Protein AF-A0A7W1HIR1-F1 (afdb_monomer_lite)

Radius of gyration: 20.57 Å; chains: 1; bounding box: 56×38×60 Å

pLDDT: mean 88.95, std 12.91, range [38.41, 98.0]

Structure (mmCIF, N/CA/C/O backbone):
data_AF-A0A7W1HIR1-F1
#
_entry.id   AF-A0A7W1HIR1-F1
#
loop_
_atom_site.group_PDB
_atom_site.id
_atom_site.type_symbol
_atom_site.label_atom_id
_atom_site.label_alt_id
_atom_site.label_comp_id
_atom_site.label_asym_id
_atom_site.label_entity_id
_atom_site.label_seq_id
_atom_site.pdbx_PDB_ins_code
_atom_site.Cartn_x
_atom_site.Cartn_y
_atom_site.Cartn_z
_atom_site.occupancy
_atom_site.B_iso_or_equiv
_atom_site.auth_seq_id
_atom_site.auth_comp_id
_atom_site.auth_asym_id
_atom_site.auth_atom_id
_atom_site.pdbx_PDB_model_num
ATOM 1 N N . MET A 1 1 ? 16.724 -1.286 -13.101 1.00 79.25 1 MET A N 1
ATOM 2 C CA . MET A 1 1 ? 16.304 -2.509 -12.378 1.00 79.25 1 MET A CA 1
ATOM 3 C C . MET A 1 1 ? 14.783 -2.600 -12.238 1.00 79.25 1 MET A C 1
ATOM 5 O O . MET A 1 1 ? 14.221 -3.516 -12.815 1.00 79.25 1 MET A O 1
ATOM 9 N N . ILE A 1 2 ? 14.099 -1.661 -11.562 1.00 89.94 2 ILE A N 1
ATOM 10 C CA . ILE A 1 2 ? 12.642 -1.760 -11.289 1.00 89.94 2 ILE A CA 1
ATOM 11 C C . ILE A 1 2 ? 11.788 -1.903 -12.561 1.00 89.94 2 ILE A C 1
ATOM 13 O O . ILE A 1 2 ? 10.906 -2.757 -12.601 1.00 89.94 2 ILE A O 1
ATOM 17 N N . GLN A 1 3 ? 12.073 -1.129 -13.615 1.00 90.56 3 GLN A N 1
ATOM 18 C CA . GLN A 1 3 ? 11.341 -1.226 -14.886 1.00 90.56 3 GLN A CA 1
ATOM 19 C C . GLN A 1 3 ? 11.425 -2.629 -15.502 1.00 90.56 3 GLN A C 1
ATOM 21 O O . GLN A 1 3 ? 10.397 -3.219 -15.812 1.00 90.56 3 GLN A O 1
ATOM 26 N N . LEU A 1 4 ? 12.641 -3.177 -15.625 1.00 91.25 4 LEU A N 1
ATOM 27 C CA . LEU A 1 4 ? 12.881 -4.508 -16.196 1.00 91.25 4 LEU A CA 1
ATOM 28 C C . LEU A 1 4 ? 12.135 -5.588 -15.404 1.00 91.25 4 LEU A C 1
ATOM 30 O O . LEU A 1 4 ? 11.349 -6.332 -15.981 1.00 91.25 4 LEU A O 1
ATOM 34 N N . ARG A 1 5 ? 12.268 -5.583 -14.070 1.00 92.81 5 ARG A N 1
ATOM 35 C CA . ARG A 1 5 ? 11.578 -6.547 -13.196 1.00 92.81 5 ARG A CA 1
ATOM 36 C C . ARG A 1 5 ? 10.056 -6.436 -13.270 1.00 92.81 5 ARG A C 1
ATOM 38 O O . ARG A 1 5 ? 9.364 -7.444 -13.221 1.00 92.81 5 ARG A O 1
ATOM 45 N N . SER A 1 6 ? 9.523 -5.228 -13.444 1.00 93.44 6 SER A N 1
ATOM 46 C CA . SER A 1 6 ? 8.078 -5.018 -13.615 1.00 93.44 6 SER A CA 1
ATOM 47 C C . SER A 1 6 ? 7.573 -5.550 -14.963 1.00 93.44 6 SER A C 1
ATOM 49 O O . SER A 1 6 ? 6.440 -6.015 -15.058 1.00 93.44 6 SER A O 1
ATOM 51 N N . LEU A 1 7 ? 8.401 -5.528 -16.011 1.00 93.06 7 LEU A N 1
ATOM 52 C CA . LEU A 1 7 ? 8.057 -6.113 -17.312 1.00 93.06 7 LEU A CA 1
ATOM 53 C C . LEU A 1 7 ? 8.141 -7.647 -17.305 1.00 93.06 7 LEU A C 1
ATOM 55 O O . LEU A 1 7 ? 7.358 -8.289 -18.009 1.00 93.06 7 LEU A O 1
ATOM 59 N N . GLU A 1 8 ? 9.024 -8.226 -16.488 1.00 94.06 8 GLU A N 1
ATOM 60 C CA . GLU A 1 8 ? 9.209 -9.676 -16.306 1.00 94.06 8 GLU A CA 1
ATOM 61 C C . GLU A 1 8 ? 8.049 -10.368 -15.574 1.00 94.06 8 GLU A C 1
ATOM 63 O O . GLU A 1 8 ? 7.925 -11.585 -15.676 1.00 94.06 8 GLU A O 1
ATOM 68 N N . VAL A 1 9 ? 7.155 -9.624 -14.907 1.00 94.94 9 VAL A N 1
ATOM 69 C CA . VAL A 1 9 ? 5.995 -10.169 -14.158 1.00 94.94 9 VAL A CA 1
ATOM 70 C C . VAL A 1 9 ? 5.130 -11.127 -14.978 1.00 94.94 9 VAL A C 1
ATOM 72 O O . VAL A 1 9 ? 4.537 -12.045 -14.426 1.00 94.94 9 VAL A O 1
ATOM 75 N N . TRP A 1 10 ? 5.083 -10.948 -16.295 1.00 91.06 10 TRP A N 1
ATOM 76 C CA . TRP A 1 10 ? 4.313 -11.816 -17.189 1.00 91.06 10 TRP A CA 1
ATOM 77 C C . TRP A 1 10 ? 5.200 -12.611 -18.153 1.00 91.06 10 TRP A C 1
ATOM 79 O O . TRP A 1 10 ? 4.772 -12.964 -19.252 1.00 91.06 10 TRP A O 1
ATOM 89 N N . SER A 1 11 ? 6.470 -12.783 -17.803 1.00 90.56 11 SER A N 1
ATOM 90 C CA . SER A 1 11 ? 7.392 -13.670 -18.505 1.00 90.56 11 SER A CA 1
ATOM 91 C C . SER A 1 11 ? 7.342 -15.079 -17.898 1.00 90.56 11 SER A C 1
ATOM 93 O O . SER A 1 11 ? 6.587 -15.331 -16.961 1.00 90.56 11 SER A O 1
ATOM 95 N N . GLY A 1 12 ? 8.147 -16.002 -18.430 1.00 91.88 12 GLY A N 1
ATOM 96 C CA . GLY A 1 12 ? 8.317 -17.333 -17.839 1.00 91.88 12 GLY A CA 1
ATOM 97 C C . GLY A 1 12 ? 9.098 -17.343 -16.517 1.00 91.88 12 GLY A C 1
ATOM 98 O O . GLY A 1 12 ? 9.099 -18.370 -15.849 1.00 91.88 12 GLY A O 1
ATOM 99 N N . ASP A 1 13 ? 9.733 -16.226 -16.142 1.00 90.94 13 ASP A N 1
ATOM 100 C CA . ASP A 1 13 ? 10.516 -16.074 -14.907 1.00 90.94 13 ASP A CA 1
ATOM 101 C C . ASP A 1 13 ? 10.080 -14.805 -14.140 1.00 90.94 13 ASP A C 1
ATOM 103 O O . ASP A 1 13 ? 10.770 -13.781 -14.152 1.00 90.94 13 ASP A O 1
ATOM 107 N N . PRO A 1 14 ? 8.871 -14.800 -13.546 1.00 93.00 14 PRO A N 1
ATOM 108 C CA . PRO A 1 14 ? 8.366 -13.638 -12.828 1.00 93.00 14 PRO A CA 1
ATOM 109 C C . PRO A 1 14 ? 9.156 -13.400 -11.530 1.00 93.00 14 PRO A C 1
ATOM 111 O O . PRO A 1 14 ? 9.512 -14.355 -10.835 1.00 93.00 14 PRO A O 1
ATOM 114 N N . PRO A 1 15 ? 9.381 -12.136 -11.119 1.00 92.75 15 PRO A N 1
ATOM 115 C CA . PRO A 1 15 ? 10.054 -11.859 -9.860 1.00 92.75 15 PRO A CA 1
ATOM 116 C C . PRO A 1 15 ? 9.221 -12.394 -8.689 1.00 92.75 15 PRO A C 1
ATOM 118 O O . PRO A 1 15 ? 8.032 -12.097 -8.572 1.00 92.75 15 PRO A O 1
ATOM 121 N N . LEU A 1 16 ? 9.863 -13.163 -7.811 1.00 92.31 16 LEU A N 1
ATOM 122 C CA . LEU A 1 16 ? 9.269 -13.665 -6.563 1.00 92.31 16 LEU A CA 1
ATOM 123 C C . LEU A 1 16 ? 9.674 -12.820 -5.344 1.00 92.31 16 LEU A C 1
ATOM 125 O O . LEU A 1 16 ? 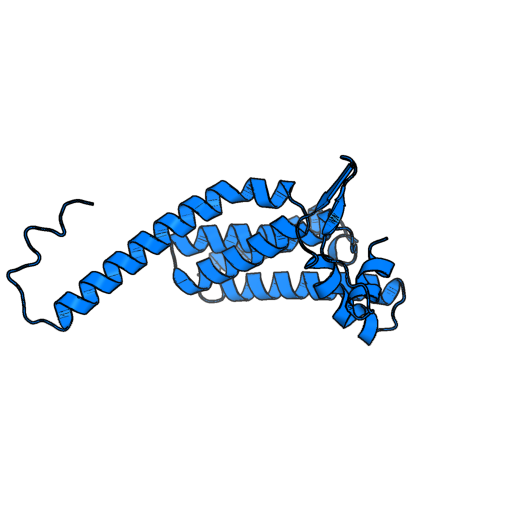9.035 -12.872 -4.295 1.00 92.31 16 LEU A O 1
ATOM 129 N N . GLU A 1 17 ? 10.719 -12.014 -5.504 1.00 93.50 17 GLU A N 1
ATOM 130 C CA . GLU A 1 17 ? 11.261 -11.112 -4.492 1.00 93.50 17 GLU A CA 1
ATOM 131 C C . GLU A 1 17 ? 10.980 -9.651 -4.859 1.00 93.50 17 GLU A C 1
ATOM 133 O O . GLU A 1 17 ? 10.633 -9.331 -5.998 1.00 93.50 17 GLU A O 1
ATOM 138 N N . GLY A 1 18 ? 11.153 -8.760 -3.887 1.00 92.69 18 GLY A N 1
ATOM 139 C CA . GLY A 1 18 ? 11.035 -7.316 -4.041 1.00 92.69 18 GLY A CA 1
ATOM 140 C C . GLY A 1 18 ? 12.335 -6.641 -4.489 1.00 92.69 18 GLY A C 1
ATOM 141 O O . GLY A 1 18 ? 13.252 -7.254 -5.036 1.00 92.69 18 GLY A O 1
ATOM 142 N N . ALA A 1 19 ? 12.420 -5.327 -4.271 1.00 91.62 19 ALA A N 1
ATOM 143 C CA . ALA A 1 19 ? 13.569 -4.521 -4.679 1.00 91.62 19 ALA A CA 1
ATOM 144 C C . ALA A 1 19 ? 14.864 -4.918 -3.947 1.00 91.62 19 ALA A C 1
ATOM 146 O O . ALA A 1 19 ? 14.867 -5.147 -2.736 1.00 91.62 19 ALA A O 1
ATOM 147 N N . PHE A 1 20 ? 15.989 -4.937 -4.664 1.00 90.81 20 PHE A N 1
ATOM 148 C CA . PHE A 1 20 ? 17.292 -5.230 -4.066 1.00 90.81 20 PHE A CA 1
ATOM 149 C C . PHE A 1 20 ? 17.733 -4.117 -3.105 1.00 90.81 20 PHE A C 1
ATOM 151 O O . PHE A 1 20 ? 17.637 -2.929 -3.417 1.00 90.81 20 PHE A O 1
ATOM 158 N N . SER A 1 21 ? 18.227 -4.507 -1.934 1.00 89.06 21 SER A N 1
ATOM 159 C CA . SER A 1 21 ? 18.709 -3.613 -0.886 1.00 89.06 21 SER A CA 1
ATOM 160 C C . SER A 1 21 ? 20.225 -3.451 -0.946 1.00 89.06 21 SER A C 1
ATOM 162 O O . SER A 1 21 ? 20.962 -4.400 -1.205 1.00 89.06 21 SER A O 1
ATOM 164 N N . ARG A 1 22 ? 20.725 -2.268 -0.570 1.00 88.94 22 ARG A N 1
ATOM 165 C CA . ARG A 1 22 ? 22.172 -2.008 -0.411 1.00 88.94 22 ARG A CA 1
ATOM 166 C C . ARG A 1 22 ? 22.862 -2.909 0.622 1.00 88.94 22 ARG A C 1
ATOM 168 O O . ARG A 1 22 ? 24.082 -2.935 0.691 1.00 88.94 22 ARG A O 1
ATOM 175 N N . PHE A 1 23 ? 22.080 -3.605 1.442 1.00 90.38 23 PHE A N 1
ATOM 176 C CA . PHE A 1 23 ? 22.548 -4.523 2.476 1.00 90.38 23 PHE A CA 1
ATOM 177 C C . PHE A 1 23 ? 22.753 -5.964 1.968 1.00 90.38 23 PHE A C 1
ATOM 179 O O . PHE A 1 23 ? 22.977 -6.856 2.778 1.00 90.38 23 PHE A O 1
ATOM 186 N N . GLY A 1 24 ? 22.675 -6.204 0.652 1.00 92.88 24 GLY A N 1
ATOM 187 C CA . GLY A 1 24 ? 23.004 -7.501 0.046 1.00 92.88 24 GLY A CA 1
ATOM 188 C C . GLY A 1 24 ? 21.857 -8.514 -0.000 1.00 92.88 24 GLY A C 1
ATOM 189 O O . GLY A 1 24 ? 22.107 -9.696 -0.201 1.00 92.88 24 GLY A O 1
ATOM 190 N N . TRP A 1 25 ? 20.614 -8.070 0.189 1.00 93.31 25 TRP A N 1
ATOM 191 C CA . TRP A 1 25 ? 19.415 -8.917 0.185 1.00 93.31 25 TRP A CA 1
ATOM 192 C C . TRP A 1 25 ? 18.251 -8.225 -0.541 1.00 93.31 25 TRP A C 1
ATOM 194 O O . TRP A 1 25 ? 18.258 -7.003 -0.703 1.00 93.31 25 TRP A O 1
ATOM 204 N N . SER A 1 26 ? 17.248 -8.984 -0.981 1.00 92.25 26 SER A N 1
ATOM 205 C CA . SER A 1 26 ? 16.052 -8.457 -1.659 1.00 92.25 26 SER A CA 1
ATOM 206 C C . SER A 1 26 ? 14.887 -8.268 -0.695 1.00 92.25 26 SER A C 1
ATOM 208 O O . SER A 1 26 ? 14.639 -9.111 0.164 1.00 92.25 26 SER A O 1
ATOM 210 N N . HIS A 1 27 ? 14.128 -7.184 -0.863 1.00 93.19 27 HIS A N 1
ATOM 211 C CA . HIS A 1 27 ? 12.922 -6.935 -0.075 1.00 93.19 27 HIS A CA 1
ATOM 212 C C . HIS A 1 27 ? 11.890 -8.075 -0.199 1.00 93.19 27 HIS A C 1
ATOM 214 O O . HIS A 1 27 ? 11.877 -8.773 -1.214 1.00 93.19 27 HIS A O 1
ATOM 220 N N . PRO A 1 28 ? 11.018 -8.284 0.805 1.00 88.25 28 PRO A N 1
ATOM 221 C CA . PRO A 1 28 ? 10.014 -9.333 0.765 1.00 88.25 28 PRO A CA 1
ATOM 222 C C . PRO A 1 28 ? 9.004 -9.079 -0.345 1.00 88.25 28 PRO A C 1
ATOM 224 O O . PRO A 1 28 ? 8.441 -7.994 -0.417 1.00 88.25 28 PRO A O 1
ATOM 227 N N . GLY A 1 29 ? 8.740 -10.120 -1.133 1.00 79.81 29 GLY A N 1
ATOM 228 C CA . GLY A 1 29 ? 7.606 -10.223 -2.042 1.00 79.81 29 GLY A CA 1
ATOM 229 C C . GLY A 1 29 ? 7.575 -9.226 -3.214 1.00 79.81 29 GLY A C 1
ATOM 230 O O . GLY A 1 29 ? 8.150 -8.138 -3.174 1.00 79.81 29 GLY A O 1
ATOM 231 N N . PRO A 1 30 ? 6.896 -9.581 -4.312 1.00 93.31 30 PRO A N 1
ATOM 232 C CA . PRO A 1 30 ? 7.050 -8.860 -5.566 1.00 93.31 30 PRO A CA 1
ATOM 233 C C . PRO A 1 30 ? 5.973 -7.789 -5.783 1.00 93.31 30 PRO A C 1
ATOM 235 O O . PRO A 1 30 ? 5.853 -7.267 -6.891 1.00 93.31 30 PRO A O 1
ATOM 238 N N . VAL A 1 31 ? 5.175 -7.450 -4.758 1.00 94.62 31 VAL A N 1
ATOM 239 C CA . VAL A 1 31 ? 3.978 -6.595 -4.897 1.00 94.62 31 VAL A CA 1
ATOM 240 C C . VAL A 1 31 ? 4.262 -5.293 -5.640 1.00 94.62 31 VAL A C 1
ATOM 242 O O . VAL A 1 31 ? 3.464 -4.909 -6.491 1.00 94.62 31 VAL A O 1
ATOM 245 N N . LEU A 1 32 ? 5.405 -4.647 -5.390 1.00 94.06 32 LEU A N 1
ATOM 246 C CA . LEU A 1 32 ? 5.792 -3.433 -6.112 1.00 94.06 32 LEU A CA 1
ATOM 247 C C . LEU A 1 32 ? 5.864 -3.666 -7.631 1.00 94.06 32 LEU A C 1
ATOM 249 O O . LEU A 1 32 ? 5.298 -2.894 -8.402 1.00 94.06 32 LEU A O 1
ATOM 253 N N . PHE A 1 33 ? 6.531 -4.738 -8.063 1.00 95.31 33 PHE A N 1
ATOM 254 C CA . PHE A 1 33 ? 6.677 -5.069 -9.481 1.00 95.31 33 PHE A CA 1
ATOM 255 C C . PHE A 1 33 ? 5.335 -5.428 -10.107 1.00 95.31 33 PHE A C 1
ATOM 257 O O . PHE A 1 33 ? 5.028 -4.963 -11.201 1.00 95.31 33 PHE A O 1
ATOM 264 N N . TYR A 1 34 ? 4.503 -6.188 -9.395 1.00 95.31 34 TYR A N 1
ATOM 265 C CA . TYR A 1 34 ? 3.179 -6.574 -9.878 1.00 95.31 34 TYR A CA 1
ATOM 266 C C . TYR A 1 34 ? 2.258 -5.359 -10.020 1.00 95.31 34 TYR A C 1
ATOM 268 O O . TYR A 1 34 ? 1.641 -5.189 -11.073 1.00 95.31 34 TYR A O 1
ATOM 276 N N . ALA A 1 35 ? 2.227 -4.476 -9.017 1.00 95.31 35 ALA A N 1
ATOM 277 C CA . ALA A 1 35 ? 1.420 -3.258 -9.030 1.00 95.31 35 ALA A CA 1
ATOM 278 C C . ALA A 1 35 ? 1.821 -2.307 -10.168 1.00 95.31 35 ALA A C 1
ATOM 280 O O . ALA A 1 35 ? 0.955 -1.735 -10.825 1.00 95.31 35 ALA A O 1
ATOM 281 N N . LEU A 1 36 ? 3.124 -2.173 -10.439 1.00 96.19 36 LEU A N 1
ATOM 282 C CA . LEU A 1 36 ? 3.626 -1.355 -11.544 1.00 96.19 36 LEU A CA 1
ATOM 283 C C . LEU A 1 36 ? 3.425 -2.022 -12.913 1.00 96.19 36 LEU A C 1
ATOM 285 O O . LEU A 1 36 ? 3.217 -1.322 -13.899 1.00 96.19 36 LEU A O 1
ATOM 289 N N . SER A 1 37 ? 3.471 -3.356 -12.996 1.00 96.12 37 SER A N 1
ATOM 290 C CA . SER A 1 37 ? 3.462 -4.082 -14.274 1.00 96.12 37 SER A CA 1
ATOM 291 C C . SER A 1 37 ? 2.215 -3.831 -15.124 1.00 96.12 37 SER A C 1
ATOM 293 O O . SER A 1 37 ? 2.322 -3.736 -16.348 1.00 96.12 37 SER A O 1
ATOM 295 N N . VAL A 1 38 ? 1.047 -3.709 -14.484 1.00 94.44 38 VAL A N 1
ATOM 296 C CA . VAL A 1 38 ? -0.245 -3.532 -15.158 1.00 94.44 38 VAL A CA 1
ATOM 297 C C . VAL A 1 38 ? -0.274 -2.202 -15.922 1.00 94.44 38 VAL A C 1
ATOM 299 O O . VAL A 1 38 ? -0.322 -2.237 -17.153 1.00 94.44 38 VAL A O 1
ATOM 302 N N . PRO A 1 39 ? -0.187 -1.027 -15.265 1.00 93.94 39 PRO A N 1
ATOM 303 C CA . PRO A 1 39 ? -0.150 0.246 -15.978 1.00 93.94 39 PRO A CA 1
ATOM 304 C C . PRO A 1 39 ? 1.070 0.362 -16.901 1.00 93.94 39 PRO A C 1
ATOM 306 O O . PRO A 1 39 ? 0.937 0.868 -18.014 1.00 93.94 39 PRO A O 1
ATOM 309 N N . LEU A 1 40 ? 2.233 -0.174 -16.516 1.00 95.56 40 LEU A N 1
ATOM 310 C CA . LEU A 1 40 ? 3.445 -0.065 -17.329 1.00 95.56 40 LEU A CA 1
ATOM 311 C C . LEU A 1 40 ? 3.254 -0.689 -18.714 1.00 95.56 40 LEU A C 1
ATOM 313 O O . LEU A 1 40 ? 3.626 -0.082 -19.718 1.00 95.56 40 LEU A O 1
ATOM 317 N N . ARG A 1 41 ? 2.628 -1.869 -18.785 1.00 93.75 41 ARG A N 1
ATOM 318 C CA . ARG A 1 41 ? 2.334 -2.526 -20.064 1.00 93.75 41 ARG A CA 1
ATOM 319 C C . ARG A 1 41 ? 1.229 -1.837 -20.848 1.00 93.75 41 ARG A C 1
ATOM 321 O O . ARG A 1 41 ? 1.337 -1.749 -22.067 1.00 93.75 41 ARG A O 1
ATOM 328 N N . LEU A 1 42 ? 0.204 -1.328 -20.167 1.00 95.00 42 LEU A N 1
ATOM 329 C CA . LEU A 1 42 ? -0.912 -0.636 -20.815 1.00 95.00 42 LEU A CA 1
ATOM 330 C C . LEU A 1 42 ? -0.491 0.682 -21.479 1.00 95.00 42 LEU A C 1
ATOM 332 O O . LEU A 1 42 ? -1.048 1.042 -22.511 1.00 95.00 42 LEU A O 1
ATOM 336 N N . PHE A 1 43 ? 0.492 1.387 -20.913 1.00 94.19 43 PHE A N 1
ATOM 337 C CA . PHE A 1 43 ? 0.861 2.741 -21.343 1.00 94.19 43 PHE A CA 1
ATOM 338 C C . PHE A 1 43 ? 2.174 2.835 -22.139 1.00 94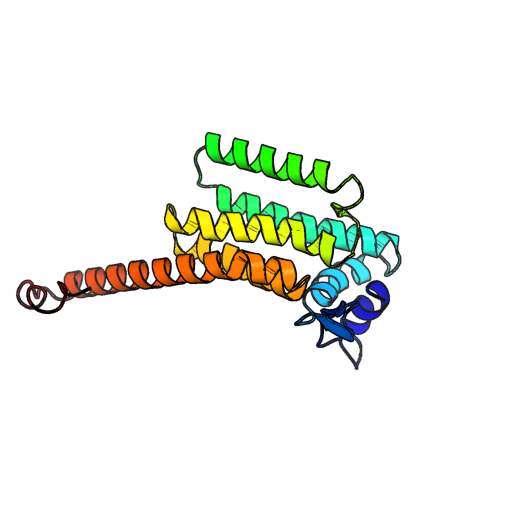.19 43 PHE A C 1
ATOM 340 O O . PHE A 1 43 ? 2.632 3.942 -22.406 1.00 94.19 43 PHE A O 1
ATOM 347 N N . GLY A 1 44 ? 2.765 1.707 -22.557 1.00 90.38 44 GLY A N 1
ATOM 348 C CA . GLY A 1 44 ? 3.852 1.697 -23.554 1.00 90.38 44 GLY A CA 1
ATOM 349 C C . GLY A 1 44 ? 5.209 1.161 -23.090 1.00 90.38 44 GLY A C 1
ATOM 350 O O . GLY A 1 44 ? 6.141 1.121 -23.885 1.00 90.38 44 GLY A O 1
ATOM 351 N N . SER A 1 45 ? 5.335 0.688 -21.847 1.00 93.31 45 SER A N 1
ATOM 352 C CA . SER A 1 45 ? 6.543 0.019 -21.321 1.00 93.31 45 SER A CA 1
ATOM 353 C C . SER A 1 45 ? 7.833 0.860 -21.299 1.00 93.31 45 SER A C 1
ATOM 355 O O . SER A 1 45 ? 8.922 0.313 -21.114 1.00 93.31 45 SER A O 1
ATOM 357 N N . ASP A 1 46 ? 7.731 2.183 -21.429 1.00 93.44 46 ASP A N 1
ATOM 358 C CA . ASP A 1 46 ? 8.855 3.121 -21.358 1.00 93.44 46 ASP A CA 1
ATOM 359 C C . ASP A 1 46 ? 8.981 3.807 -19.978 1.00 93.44 46 ASP A C 1
ATOM 361 O O . ASP A 1 46 ? 8.242 3.523 -19.031 1.00 93.44 46 ASP A O 1
ATOM 365 N N . ALA A 1 47 ? 9.947 4.720 -19.841 1.00 91.94 47 ALA A N 1
ATOM 366 C CA . ALA A 1 47 ? 10.180 5.445 -18.591 1.00 91.94 47 ALA A CA 1
ATOM 367 C C . ALA A 1 47 ? 9.014 6.372 -18.192 1.00 91.94 47 ALA A C 1
ATOM 369 O O . ALA A 1 47 ? 8.761 6.564 -17.003 1.00 91.94 47 ALA A O 1
ATOM 370 N N . ARG A 1 48 ? 8.278 6.936 -19.161 1.00 94.25 48 ARG A N 1
ATOM 371 C CA . ARG A 1 48 ? 7.106 7.782 -18.887 1.00 94.25 48 ARG A CA 1
ATOM 372 C C . ARG A 1 48 ? 5.939 6.929 -18.405 1.00 94.25 48 ARG A C 1
ATOM 374 O O . ARG A 1 48 ? 5.278 7.299 -17.438 1.00 94.25 48 ARG A O 1
ATOM 381 N N . ALA A 1 49 ? 5.733 5.769 -19.024 1.00 95.06 49 ALA A N 1
ATOM 382 C CA . ALA A 1 49 ? 4.766 4.774 -18.587 1.00 95.06 49 ALA A CA 1
ATOM 383 C C . ALA A 1 49 ? 5.076 4.280 -17.166 1.00 95.06 49 ALA A C 1
ATOM 385 O O . ALA A 1 49 ? 4.157 4.105 -16.369 1.00 95.06 49 ALA A O 1
ATOM 386 N N . LEU A 1 50 ? 6.354 4.125 -16.802 1.00 95.69 50 LEU A N 1
ATOM 387 C CA . LEU A 1 50 ? 6.757 3.780 -15.436 1.00 95.69 50 LEU A CA 1
ATOM 388 C C . LEU A 1 50 ? 6.427 4.887 -14.427 1.00 95.69 50 LEU A C 1
ATOM 390 O O . LEU A 1 50 ? 5.876 4.595 -13.368 1.00 95.69 50 LEU A O 1
ATOM 394 N N . ALA A 1 51 ? 6.709 6.145 -14.763 1.00 95.50 51 ALA A N 1
ATOM 395 C CA . ALA A 1 51 ? 6.363 7.280 -13.909 1.00 95.50 51 ALA A CA 1
ATOM 396 C C . ALA A 1 51 ? 4.841 7.415 -13.716 1.00 95.50 51 ALA A C 1
ATOM 398 O O . ALA A 1 51 ? 4.358 7.631 -12.604 1.00 95.50 51 ALA A O 1
ATOM 399 N N . LEU A 1 52 ? 4.068 7.214 -14.789 1.00 95.88 52 LEU A N 1
ATOM 400 C CA . LEU A 1 52 ? 2.607 7.155 -14.728 1.00 95.88 52 LEU A CA 1
ATOM 401 C C . LEU A 1 52 ? 2.124 5.975 -13.872 1.00 95.88 52 LEU A C 1
ATOM 403 O O . LEU A 1 52 ? 1.189 6.121 -13.093 1.00 95.88 52 LEU A O 1
ATOM 407 N N . SER A 1 53 ? 2.779 4.819 -13.978 1.00 96.38 53 SER A N 1
ATOM 408 C CA . SER A 1 53 ? 2.476 3.634 -13.168 1.00 96.38 53 SER A CA 1
ATOM 409 C C . SER A 1 53 ? 2.659 3.905 -11.678 1.00 96.38 53 SER A C 1
ATOM 411 O O . SER A 1 53 ? 1.773 3.585 -10.887 1.00 96.38 53 SER A O 1
ATOM 413 N N . ALA A 1 54 ? 3.770 4.545 -11.301 1.00 96.25 54 ALA A N 1
ATOM 414 C CA . ALA A 1 54 ? 4.018 4.979 -9.930 1.00 96.25 54 ALA A CA 1
ATOM 415 C C . ALA A 1 54 ? 2.921 5.938 -9.446 1.00 96.25 54 ALA A C 1
ATOM 417 O O . ALA A 1 54 ? 2.325 5.712 -8.391 1.00 96.25 54 ALA A O 1
ATOM 418 N N . ALA A 1 55 ? 2.563 6.934 -10.264 1.00 95.88 55 ALA A N 1
ATOM 419 C CA . ALA A 1 55 ? 1.498 7.878 -9.937 1.00 95.88 55 ALA A CA 1
ATOM 420 C C . ALA A 1 55 ? 0.136 7.196 -9.741 1.00 95.88 55 ALA A C 1
ATOM 422 O O . ALA A 1 55 ? -0.592 7.544 -8.812 1.00 95.88 55 ALA A O 1
ATOM 423 N N . LEU A 1 56 ? -0.207 6.204 -10.567 1.00 96.69 56 LEU A N 1
ATOM 424 C CA . LEU A 1 56 ? -1.458 5.453 -10.441 1.00 96.69 56 LEU A CA 1
ATOM 425 C C . LEU A 1 56 ? -1.494 4.611 -9.161 1.00 96.69 56 LEU A C 1
ATOM 427 O O . LEU A 1 56 ? -2.490 4.647 -8.441 1.00 96.69 56 LEU A O 1
ATOM 431 N N . VAL A 1 57 ? -0.412 3.902 -8.832 1.00 95.94 57 VAL A N 1
ATOM 432 C CA . VAL A 1 57 ? -0.315 3.105 -7.594 1.00 95.94 57 VAL A CA 1
ATOM 433 C C . VAL A 1 57 ? -0.383 4.001 -6.348 1.00 95.94 57 VAL A C 1
ATOM 435 O O . VAL A 1 57 ? -1.099 3.702 -5.387 1.00 95.94 57 VAL A O 1
ATOM 438 N N . ASN A 1 58 ? 0.290 5.151 -6.379 1.00 95.31 58 ASN A N 1
ATOM 439 C CA . ASN A 1 58 ? 0.181 6.170 -5.336 1.00 95.31 58 ASN A CA 1
ATOM 440 C C . ASN A 1 58 ? -1.242 6.758 -5.253 1.00 95.31 58 ASN A C 1
ATOM 442 O O . ASN A 1 58 ? -1.777 6.946 -4.158 1.00 95.31 58 ASN A O 1
ATOM 446 N N . GLY A 1 59 ? -1.906 6.961 -6.393 1.00 95.75 59 GLY A N 1
ATOM 447 C CA . GLY A 1 59 ? -3.311 7.367 -6.476 1.00 95.75 59 GLY A CA 1
ATOM 448 C C . GLY A 1 59 ? -4.272 6.360 -5.838 1.00 95.75 59 GLY A C 1
ATOM 449 O O . GLY A 1 59 ? -5.186 6.761 -5.118 1.00 95.75 59 GLY A O 1
ATOM 450 N N . VAL A 1 60 ? -4.034 5.055 -6.011 1.00 96.94 60 VAL A N 1
ATOM 451 C CA . VAL A 1 60 ? -4.791 3.999 -5.312 1.00 96.94 60 VAL A CA 1
ATOM 452 C C . VAL A 1 60 ? -4.619 4.121 -3.798 1.00 96.94 60 VAL A C 1
ATOM 454 O O . VAL A 1 60 ? -5.600 4.035 -3.063 1.00 96.94 60 VAL A O 1
ATOM 457 N N . SER A 1 61 ? -3.406 4.399 -3.318 1.00 96.69 61 SER A N 1
ATOM 458 C CA . SER A 1 61 ? -3.157 4.600 -1.882 1.00 96.69 61 SER A CA 1
ATOM 459 C C . SER A 1 61 ? -3.934 5.802 -1.328 1.00 96.69 61 SER A C 1
ATOM 461 O O . SER A 1 61 ? -4.538 5.711 -0.259 1.00 96.69 61 SER A O 1
ATOM 463 N N . LEU A 1 62 ? -4.002 6.907 -2.081 1.00 96.31 62 LEU A N 1
ATOM 464 C CA . LEU A 1 62 ? -4.842 8.065 -1.743 1.00 96.31 62 LEU A CA 1
ATOM 465 C C . LEU A 1 62 ? -6.338 7.726 -1.741 1.00 96.31 62 LEU A C 1
ATOM 467 O O . LEU A 1 62 ? -7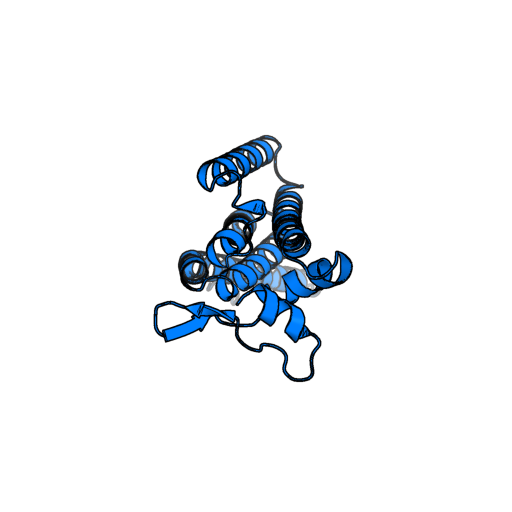.066 8.177 -0.856 1.00 96.31 62 LEU A O 1
ATOM 471 N N . ALA A 1 63 ? -6.800 6.904 -2.684 1.00 97.50 63 ALA A N 1
ATOM 472 C CA . ALA A 1 63 ? -8.180 6.428 -2.700 1.00 97.50 63 ALA A CA 1
ATOM 473 C C . ALA A 1 63 ? -8.495 5.574 -1.461 1.00 97.50 63 ALA A C 1
ATOM 475 O O . ALA A 1 63 ? -9.540 5.766 -0.842 1.00 97.50 63 ALA A O 1
ATOM 476 N N . VAL A 1 64 ? -7.577 4.697 -1.037 1.00 97.56 64 VAL A N 1
ATOM 477 C CA . VAL A 1 64 ? -7.725 3.916 0.203 1.00 97.56 64 VAL A CA 1
ATOM 478 C C . VAL A 1 64 ? -7.804 4.833 1.424 1.00 97.56 64 VAL A C 1
ATOM 480 O O . VAL A 1 64 ? -8.690 4.651 2.257 1.00 97.56 64 VAL A O 1
ATOM 483 N N . ILE A 1 65 ? -6.959 5.865 1.507 1.00 97.06 65 ILE A N 1
ATOM 484 C CA . ILE A 1 65 ? -7.034 6.882 2.571 1.00 97.06 65 ILE A CA 1
ATOM 485 C C . ILE A 1 65 ? -8.414 7.546 2.583 1.00 97.06 65 ILE A C 1
ATOM 487 O O . ILE A 1 65 ? -9.038 7.644 3.639 1.00 97.06 65 ILE A O 1
ATOM 491 N N . ALA A 1 66 ? -8.923 7.956 1.417 1.00 96.56 66 ALA A N 1
ATOM 492 C CA . ALA A 1 66 ? -10.247 8.559 1.297 1.00 96.56 66 ALA A CA 1
ATOM 493 C C . ALA A 1 66 ? -11.363 7.604 1.756 1.00 96.56 66 ALA A C 1
ATOM 495 O O . ALA A 1 66 ? -12.286 8.038 2.446 1.00 96.56 66 ALA A O 1
ATOM 496 N N . VAL A 1 67 ? -11.263 6.310 1.432 1.00 96.19 67 VAL A N 1
ATOM 497 C CA . VAL A 1 67 ? -12.212 5.276 1.875 1.00 96.19 67 VAL A CA 1
ATOM 498 C C . VAL A 1 67 ? -12.159 5.076 3.391 1.00 96.19 67 VAL A C 1
ATOM 500 O O . VAL A 1 67 ? -13.217 5.010 4.014 1.00 96.19 67 VAL A O 1
ATOM 503 N N . ILE A 1 68 ? -10.963 5.039 3.988 1.00 95.62 68 ILE A N 1
ATOM 504 C CA . ILE A 1 68 ? -10.759 4.919 5.443 1.00 95.62 68 ILE A CA 1
ATOM 505 C C . ILE A 1 68 ? -11.439 6.078 6.189 1.00 95.62 68 ILE A C 1
ATOM 507 O O . ILE A 1 68 ? -12.072 5.873 7.224 1.00 95.62 68 ILE A O 1
ATOM 511 N N . VAL A 1 69 ? -11.362 7.303 5.656 1.00 95.06 69 VAL A N 1
ATOM 512 C CA . VAL A 1 69 ? -11.896 8.496 6.337 1.00 95.06 69 VAL A CA 1
ATOM 513 C C . VAL A 1 69 ? -13.297 8.918 5.896 1.00 95.06 69 VAL A C 1
ATOM 515 O O . VAL A 1 69 ? -13.815 9.914 6.404 1.00 95.06 69 VAL A O 1
ATOM 518 N N . ARG A 1 70 ? -13.936 8.203 4.961 1.00 92.88 70 ARG A N 1
ATOM 519 C CA . ARG A 1 70 ? -15.200 8.644 4.332 1.00 92.88 70 ARG A CA 1
ATOM 520 C C . ARG A 1 70 ? -16.343 8.851 5.327 1.00 92.88 70 ARG A C 1
ATOM 522 O O . ARG A 1 70 ? -17.153 9.753 5.140 1.00 92.88 70 ARG A O 1
ATOM 529 N N . HIS A 1 71 ? -16.366 8.044 6.386 1.00 89.94 71 HIS A N 1
ATOM 530 C CA . HIS A 1 71 ? -17.391 8.063 7.436 1.00 89.94 71 HIS A CA 1
ATOM 531 C C . HIS A 1 71 ? -16.967 8.837 8.681 1.00 89.94 71 HIS A C 1
ATOM 533 O O . HIS A 1 71 ? -17.677 8.861 9.683 1.00 89.94 71 HIS A O 1
ATOM 539 N N . GLN A 1 72 ? -15.798 9.468 8.630 1.00 90.81 72 GLN A N 1
ATOM 540 C CA . GLN A 1 72 ? -15.261 10.222 9.747 1.00 90.81 72 GLN A CA 1
ATOM 541 C C . GLN A 1 72 ? -15.798 11.653 9.763 1.00 90.81 72 GLN A C 1
ATOM 543 O O . GLN A 1 72 ? -16.226 12.209 8.747 1.00 90.81 72 GLN A O 1
ATOM 548 N N . ARG A 1 73 ? -15.716 12.288 10.938 1.00 92.75 73 ARG A N 1
ATOM 549 C CA . ARG A 1 73 ? -16.080 13.701 11.121 1.00 92.75 73 ARG A CA 1
ATOM 550 C C . ARG A 1 73 ? -15.302 14.591 10.146 1.00 92.75 73 ARG A C 1
ATOM 552 O O . ARG A 1 73 ? -14.109 14.377 9.924 1.00 92.75 73 ARG A O 1
ATOM 559 N N . THR A 1 74 ? -15.946 15.643 9.637 1.00 93.75 74 THR A N 1
ATOM 560 C CA . THR A 1 74 ? -15.342 16.600 8.689 1.00 93.75 74 THR A CA 1
ATOM 561 C C . THR A 1 74 ? -14.001 17.142 9.182 1.00 93.75 74 THR A C 1
ATOM 563 O O . THR A 1 74 ? -13.057 17.215 8.404 1.00 93.75 74 THR A O 1
ATOM 566 N N . THR A 1 75 ? -13.871 17.429 10.481 1.00 94.69 75 THR A N 1
ATOM 567 C CA . THR A 1 75 ? -12.607 17.880 11.081 1.00 94.69 75 THR A CA 1
ATOM 568 C C . THR A 1 75 ? -11.467 16.885 10.862 1.00 94.69 75 THR A C 1
ATOM 570 O O . THR A 1 75 ? -10.389 17.286 10.435 1.00 94.69 75 THR A O 1
ATOM 573 N N . LEU A 1 76 ? -11.701 15.587 11.090 1.00 93.38 76 LEU A N 1
ATOM 574 C CA . LEU A 1 76 ? -10.683 14.553 10.884 1.00 93.38 76 LEU A CA 1
ATOM 575 C C . LEU A 1 76 ? -10.326 14.419 9.399 1.00 93.38 76 LEU A C 1
ATOM 577 O O . LEU A 1 76 ? -9.152 14.310 9.060 1.00 93.38 76 LEU A O 1
ATOM 581 N N . ARG A 1 77 ? -11.314 14.514 8.502 1.00 94.44 77 ARG A N 1
ATOM 582 C CA . ARG A 1 77 ? -11.071 14.527 7.051 1.00 94.44 77 ARG A CA 1
ATOM 583 C C . ARG A 1 77 ? -10.178 15.700 6.639 1.00 94.44 77 ARG A C 1
ATOM 585 O O . ARG A 1 77 ? -9.226 15.490 5.895 1.00 94.44 77 ARG A O 1
ATOM 592 N N . CYS A 1 78 ? -10.431 16.905 7.155 1.00 95.94 78 CYS A N 1
ATOM 593 C CA . CYS A 1 78 ? -9.584 18.072 6.899 1.00 95.94 78 CYS A CA 1
ATOM 594 C C . CYS A 1 78 ? -8.155 17.860 7.412 1.00 95.94 78 CYS A C 1
ATOM 596 O O . CYS A 1 78 ? -7.206 18.126 6.680 1.00 95.94 78 CYS A O 1
ATOM 598 N N . VAL A 1 79 ? -7.993 17.332 8.631 1.00 97.06 79 VAL A N 1
ATOM 599 C CA . VAL A 1 79 ? -6.670 17.023 9.200 1.00 97.06 79 VAL A CA 1
ATOM 600 C C . VAL A 1 79 ? -5.920 16.017 8.330 1.00 97.06 79 VAL A C 1
ATOM 602 O O . VAL A 1 79 ? -4.753 16.235 8.025 1.00 97.06 79 VAL A O 1
ATOM 605 N N . VAL A 1 80 ? -6.583 14.951 7.878 1.00 96.25 80 VAL A N 1
ATOM 606 C CA . VAL A 1 80 ? -5.965 13.929 7.022 1.00 96.25 80 VAL A CA 1
ATOM 607 C C . VAL A 1 80 ? -5.582 14.492 5.656 1.00 96.25 80 VAL A C 1
ATOM 609 O O . VAL A 1 80 ? -4.488 14.204 5.180 1.00 96.25 80 VAL A O 1
ATOM 612 N N . ILE A 1 81 ? -6.422 15.332 5.042 1.00 95.38 81 ILE A N 1
ATOM 613 C CA . ILE A 1 81 ? -6.094 16.004 3.774 1.00 95.38 81 ILE A CA 1
ATOM 614 C C . ILE A 1 81 ? -4.873 16.911 3.945 1.00 95.38 81 ILE A C 1
ATOM 616 O O . ILE A 1 81 ? -3.961 16.871 3.118 1.00 95.38 81 ILE A O 1
ATOM 620 N N . VAL A 1 82 ? -4.825 17.702 5.020 1.00 96.94 82 VAL A N 1
ATOM 621 C CA . VAL A 1 82 ? -3.682 18.575 5.315 1.00 96.94 82 VAL A CA 1
ATOM 622 C C . VAL A 1 82 ? -2.427 17.742 5.564 1.00 96.94 82 VAL A C 1
ATOM 624 O O . VAL A 1 82 ? -1.394 18.020 4.965 1.00 96.94 82 VAL A O 1
ATOM 627 N N . ALA A 1 83 ? -2.511 16.684 6.372 1.00 96.81 83 ALA A N 1
ATOM 628 C CA . ALA A 1 83 ? -1.385 15.801 6.664 1.00 96.81 83 ALA A CA 1
ATOM 629 C C . ALA A 1 83 ? -0.856 15.094 5.405 1.00 96.81 83 ALA A C 1
ATOM 631 O O . ALA A 1 83 ? 0.350 15.098 5.170 1.00 96.81 83 ALA A O 1
ATOM 632 N N . ALA A 1 84 ? -1.739 14.556 4.557 1.00 94.44 84 ALA A N 1
ATOM 633 C CA . ALA A 1 84 ? -1.359 13.952 3.281 1.00 94.44 84 ALA A CA 1
ATOM 634 C C . ALA A 1 84 ? -0.723 14.981 2.333 1.00 94.44 84 ALA A C 1
ATOM 636 O O . ALA A 1 84 ? 0.283 14.691 1.692 1.00 94.44 84 ALA A O 1
ATOM 637 N N . SER A 1 85 ? -1.255 16.206 2.281 1.00 93.00 85 SER A N 1
ATOM 638 C CA . SER A 1 85 ? -0.681 17.284 1.465 1.00 93.00 85 SER A CA 1
ATOM 639 C C . SER A 1 85 ? 0.713 17.678 1.956 1.00 93.00 85 SER A C 1
ATOM 641 O O . SER A 1 85 ? 1.633 17.806 1.154 1.00 93.00 85 SER A O 1
ATOM 643 N N . LEU A 1 86 ? 0.895 17.825 3.272 1.00 95.19 86 LEU A N 1
ATOM 644 C CA . LEU A 1 86 ? 2.192 18.124 3.879 1.00 95.19 86 LEU A CA 1
ATOM 645 C C . LEU A 1 86 ? 3.203 16.999 3.649 1.00 95.19 86 LEU A C 1
ATOM 647 O O . LEU A 1 86 ? 4.361 17.288 3.361 1.00 95.19 86 LEU A O 1
ATOM 651 N N . LEU A 1 87 ? 2.771 15.736 3.717 1.00 92.88 87 LEU A N 1
ATOM 652 C CA . LEU A 1 87 ? 3.606 14.585 3.376 1.00 92.88 87 LEU A CA 1
ATOM 653 C C . LEU A 1 87 ? 4.094 14.677 1.925 1.00 92.88 87 LEU A C 1
ATOM 655 O O . LEU A 1 87 ? 5.292 14.582 1.679 1.00 92.88 87 LEU A O 1
ATOM 659 N N . LEU A 1 88 ? 3.188 14.914 0.973 1.00 91.25 88 LEU A N 1
ATOM 660 C CA . LEU A 1 88 ? 3.540 15.050 -0.443 1.00 91.25 88 LEU A CA 1
ATOM 661 C C . LEU A 1 88 ? 4.475 16.240 -0.702 1.00 91.25 88 LEU A C 1
ATOM 663 O O . LEU A 1 88 ? 5.427 16.119 -1.466 1.00 91.25 88 LEU A O 1
ATOM 667 N N . ILE A 1 89 ? 4.247 17.374 -0.033 1.00 91.81 89 ILE A N 1
ATOM 668 C CA . ILE A 1 89 ? 5.143 18.536 -0.105 1.00 91.81 89 ILE A CA 1
ATOM 669 C C . ILE A 1 89 ? 6.528 18.187 0.455 1.00 91.81 89 ILE A C 1
ATOM 671 O O . ILE A 1 89 ? 7.535 18.538 -0.156 1.00 91.81 89 ILE A O 1
ATOM 675 N N . GLY A 1 90 ? 6.584 17.489 1.592 1.00 91.44 90 GLY A N 1
ATOM 676 C CA . GLY A 1 90 ? 7.831 17.119 2.262 1.00 91.44 90 GLY A CA 1
ATOM 677 C C . GLY A 1 90 ? 8.665 16.089 1.499 1.00 91.44 90 GLY A C 1
ATOM 678 O O . GLY A 1 90 ? 9.890 16.153 1.539 1.00 91.44 90 GLY A O 1
ATOM 679 N N . LEU A 1 91 ? 8.020 15.170 0.777 1.00 88.94 91 LEU A N 1
ATOM 680 C CA . LEU A 1 91 ? 8.704 14.188 -0.071 1.00 88.94 91 LEU A CA 1
ATOM 681 C C . LEU A 1 91 ? 9.256 14.799 -1.370 1.00 88.94 91 LEU A C 1
ATOM 683 O O . LEU A 1 91 ? 10.178 14.246 -1.965 1.00 88.94 91 LEU A O 1
ATOM 687 N N . GLY A 1 92 ? 8.718 15.944 -1.797 1.00 89.12 92 GLY A N 1
ATOM 688 C CA . GLY A 1 92 ? 9.106 16.628 -3.026 1.00 89.12 92 GLY A CA 1
ATOM 689 C C . GLY A 1 92 ? 8.218 16.281 -4.224 1.00 89.12 92 GLY A C 1
ATOM 690 O O . GLY A 1 92 ? 7.434 15.334 -4.211 1.00 89.12 92 GLY A O 1
ATOM 691 N N . ARG A 1 93 ? 8.339 17.090 -5.286 1.00 78.88 93 ARG A N 1
ATOM 692 C CA . ARG A 1 93 ? 7.431 17.059 -6.450 1.00 78.88 93 ARG A CA 1
ATOM 693 C C . ARG A 1 93 ? 7.430 15.726 -7.195 1.00 78.88 93 ARG A C 1
ATOM 695 O O . ARG A 1 93 ? 6.385 15.324 -7.696 1.00 78.88 93 ARG A O 1
ATOM 702 N N . ASP A 1 94 ? 8.571 15.050 -7.226 1.00 86.19 94 ASP A N 1
ATOM 703 C CA . ASP A 1 94 ? 8.745 13.834 -8.019 1.00 86.19 94 ASP A CA 1
ATOM 704 C C . ASP A 1 94 ? 8.408 12.561 -7.237 1.00 86.19 94 ASP A C 1
ATOM 706 O O . ASP A 1 94 ? 8.322 11.490 -7.821 1.00 86.19 94 ASP A O 1
ATOM 710 N N . ALA A 1 95 ? 8.148 12.646 -5.929 1.00 85.62 95 ALA A N 1
ATOM 711 C CA . ALA A 1 95 ? 7.926 11.461 -5.098 1.00 85.62 95 ALA A CA 1
ATOM 712 C C . ALA A 1 95 ? 6.684 10.644 -5.493 1.00 85.62 95 ALA A C 1
ATOM 714 O O . ALA A 1 95 ? 6.620 9.449 -5.226 1.00 85.62 95 ALA A O 1
ATOM 715 N N . VAL A 1 96 ? 5.693 11.278 -6.129 1.00 89.75 96 VAL A N 1
ATOM 716 C CA . VAL A 1 96 ? 4.463 10.605 -6.582 1.00 89.75 96 VAL A CA 1
ATOM 717 C C . VAL A 1 96 ? 4.700 9.789 -7.854 1.00 89.75 96 VAL A C 1
ATOM 719 O O . VAL A 1 96 ? 4.026 8.786 -8.077 1.00 89.75 96 VAL A O 1
ATOM 722 N N . THR A 1 97 ? 5.644 10.219 -8.686 1.00 94.75 97 THR A N 1
ATOM 723 C CA . THR A 1 97 ? 5.984 9.607 -9.977 1.00 94.75 97 THR A CA 1
ATOM 724 C C . THR A 1 97 ? 7.271 8.791 -9.922 1.00 94.75 97 THR A C 1
ATOM 726 O O . THR A 1 97 ? 7.576 8.071 -10.870 1.00 94.75 97 THR A O 1
ATOM 729 N N . ASP A 1 98 ? 8.028 8.891 -8.835 1.00 94.44 98 ASP A N 1
ATOM 730 C CA . ASP A 1 98 ? 9.243 8.131 -8.605 1.00 94.44 98 ASP A CA 1
ATOM 731 C C . ASP A 1 98 ? 8.901 6.667 -8.269 1.00 94.44 98 ASP A C 1
ATOM 733 O O . ASP A 1 98 ? 8.276 6.393 -7.244 1.00 94.44 98 ASP A O 1
ATOM 737 N N . PRO A 1 99 ? 9.300 5.695 -9.110 1.00 94.06 99 PRO A N 1
ATOM 738 C CA . PRO A 1 99 ? 9.017 4.280 -8.888 1.00 94.06 99 PRO A CA 1
ATOM 739 C C . PRO A 1 99 ? 9.943 3.648 -7.838 1.00 94.06 99 PRO A C 1
ATOM 741 O O . PRO A 1 99 ? 9.940 2.424 -7.679 1.00 94.06 99 PRO A O 1
ATOM 744 N N . TRP A 1 100 ? 10.791 4.433 -7.168 1.00 93.31 100 TRP A N 1
ATOM 745 C CA . TRP A 1 100 ? 11.690 3.923 -6.148 1.00 93.31 100 TRP A CA 1
ATOM 746 C C . TRP A 1 100 ? 10.915 3.321 -4.974 1.00 93.31 100 TRP A C 1
ATOM 748 O O . TRP A 1 100 ? 9.905 3.832 -4.501 1.00 93.31 100 TRP A O 1
ATOM 758 N N . ASN A 1 101 ? 11.398 2.192 -4.467 1.00 92.62 101 ASN A N 1
ATOM 759 C CA . ASN A 1 101 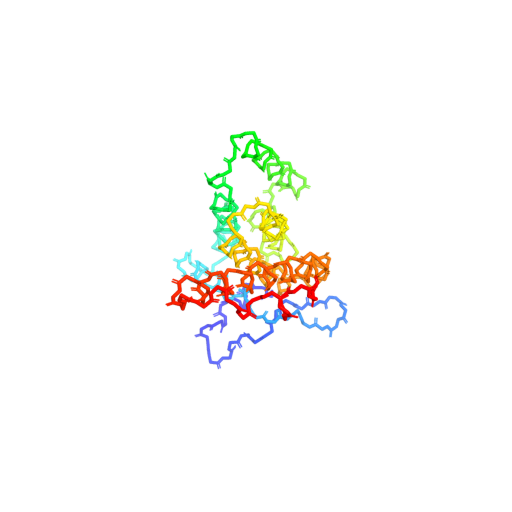? 10.663 1.409 -3.484 1.00 92.62 101 ASN A CA 1
ATOM 760 C C . ASN A 1 101 ? 10.449 2.154 -2.150 1.00 92.62 101 ASN A C 1
ATOM 762 O O . ASN A 1 101 ? 9.474 1.884 -1.456 1.00 92.62 101 ASN A O 1
ATOM 766 N N . VAL A 1 102 ? 11.319 3.115 -1.810 1.00 91.88 102 VAL A N 1
ATOM 767 C CA . VAL A 1 102 ? 11.161 3.955 -0.613 1.00 91.88 102 VAL A CA 1
ATOM 768 C C . VAL A 1 102 ? 10.029 4.965 -0.785 1.00 91.88 102 VAL A C 1
ATOM 770 O O . VAL A 1 102 ? 9.162 5.040 0.082 1.00 91.88 102 VAL A O 1
ATOM 773 N N . SER A 1 103 ? 10.000 5.715 -1.892 1.00 92.62 103 SER A N 1
ATOM 774 C CA . SER A 1 103 ? 8.944 6.698 -2.177 1.00 92.62 103 SER A CA 1
ATOM 775 C C . SER A 1 103 ? 7.588 6.010 -2.353 1.00 92.62 103 SER A C 1
ATOM 777 O O . SER A 1 103 ? 6.608 6.412 -1.724 1.00 92.62 103 SER A O 1
ATOM 779 N N . MET A 1 104 ? 7.562 4.883 -3.066 1.00 94.31 104 MET A N 1
ATOM 780 C CA . MET A 1 104 ? 6.376 4.038 -3.248 1.00 94.31 104 MET A CA 1
ATOM 781 C C . MET A 1 104 ? 5.818 3.455 -1.940 1.00 94.31 104 MET A C 1
ATOM 783 O O . MET A 1 104 ? 4.644 3.096 -1.883 1.00 94.31 104 MET A O 1
ATOM 787 N N . ALA A 1 105 ? 6.619 3.360 -0.873 1.00 95.06 105 ALA A N 1
ATOM 788 C CA . ALA A 1 105 ? 6.161 2.866 0.425 1.00 95.06 105 ALA A CA 1
ATOM 789 C C . ALA A 1 105 ? 5.466 3.940 1.284 1.00 95.06 105 ALA A C 1
ATOM 791 O O . ALA A 1 105 ? 4.760 3.580 2.226 1.00 95.06 105 ALA A O 1
ATOM 792 N N . MET A 1 106 ? 5.651 5.235 0.996 1.00 95.12 106 MET A N 1
ATOM 793 C CA . MET A 1 106 ? 5.253 6.333 1.894 1.00 95.12 106 MET A CA 1
ATOM 794 C C . MET A 1 106 ? 3.739 6.542 1.988 1.00 95.12 106 MET A C 1
ATOM 796 O O . MET A 1 106 ? 3.198 6.663 3.087 1.00 95.12 106 MET A O 1
ATOM 800 N N . LEU A 1 107 ? 3.031 6.578 0.856 1.00 95.50 107 LEU A N 1
ATOM 801 C CA . LEU A 1 107 ? 1.572 6.721 0.866 1.00 95.50 107 LEU A CA 1
ATOM 802 C C . LEU A 1 107 ? 0.869 5.471 1.418 1.00 95.50 107 LEU A C 1
ATOM 804 O O . LEU A 1 107 ? -0.014 5.634 2.264 1.00 95.50 107 LEU A O 1
ATOM 808 N N . PRO A 1 108 ? 1.282 4.240 1.053 1.00 96.50 108 PRO A N 1
ATOM 809 C CA . PRO A 1 108 ? 0.848 3.036 1.749 1.00 96.50 108 PRO A CA 1
ATOM 810 C C . PRO A 1 108 ? 1.107 3.070 3.254 1.00 96.50 108 PRO A C 1
ATOM 812 O O . PRO A 1 108 ? 0.222 2.714 4.025 1.00 96.50 108 PRO A O 1
ATOM 815 N N . PHE A 1 109 ? 2.271 3.567 3.683 1.00 97.19 109 PHE A N 1
ATOM 816 C CA . PHE A 1 109 ? 2.606 3.686 5.102 1.00 97.19 109 PHE A CA 1
ATOM 817 C C . PHE A 1 109 ? 1.638 4.629 5.820 1.00 97.19 109 PHE A C 1
ATOM 819 O O . PHE A 1 109 ? 1.119 4.292 6.882 1.00 97.19 109 PHE A O 1
ATOM 826 N N . PHE A 1 110 ? 1.348 5.790 5.227 1.00 97.50 110 PHE A N 1
ATOM 827 C CA . PHE A 1 110 ? 0.390 6.737 5.791 1.00 97.50 110 PHE A CA 1
ATOM 828 C C . PHE A 1 110 ? -1.025 6.142 5.860 1.00 97.50 110 PHE A C 1
ATOM 830 O O . PHE A 1 110 ? -1.690 6.259 6.889 1.00 97.50 110 PHE A O 1
ATOM 837 N N . ALA A 1 111 ? -1.463 5.442 4.808 1.00 97.81 111 ALA A N 1
ATOM 838 C CA . ALA A 1 111 ? -2.744 4.738 4.783 1.00 97.81 111 ALA A CA 1
ATOM 839 C C . ALA A 1 111 ? -2.829 3.641 5.859 1.00 97.81 111 ALA A C 1
ATOM 841 O O . ALA A 1 111 ? -3.841 3.531 6.551 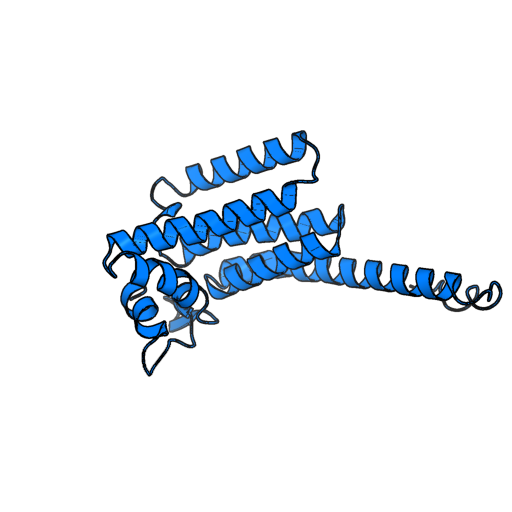1.00 97.81 111 ALA A O 1
ATOM 842 N N . ALA A 1 112 ? -1.754 2.869 6.034 1.00 98.00 112 ALA A N 1
ATOM 843 C CA . ALA A 1 112 ? -1.644 1.823 7.041 1.00 98.00 112 ALA A CA 1
ATOM 844 C C . ALA A 1 112 ? -1.710 2.396 8.461 1.00 98.00 112 ALA A C 1
ATOM 846 O O . ALA A 1 112 ? -2.537 1.965 9.259 1.00 98.00 112 ALA A O 1
ATOM 847 N N . ALA A 1 113 ? -0.894 3.409 8.763 1.00 97.38 113 ALA A N 1
ATOM 848 C CA . ALA A 1 113 ? -0.882 4.071 10.065 1.00 97.38 113 ALA A CA 1
ATOM 849 C C . ALA A 1 113 ? -2.263 4.643 10.423 1.00 97.38 113 ALA A C 1
ATOM 851 O O . ALA A 1 113 ? -2.753 4.455 11.537 1.00 97.38 113 ALA A O 1
ATOM 852 N N . LEU A 1 114 ? -2.910 5.301 9.457 1.00 96.62 114 LEU A N 1
ATOM 853 C CA . LEU A 1 114 ? -4.238 5.873 9.630 1.00 96.62 114 LEU A CA 1
ATOM 854 C C . LEU A 1 114 ? -5.303 4.794 9.857 1.00 96.62 114 LEU A C 1
ATOM 856 O O . LEU A 1 114 ? -6.090 4.912 10.791 1.00 96.62 114 LEU A O 1
ATOM 860 N N . GLY A 1 115 ? -5.324 3.744 9.031 1.00 96.62 115 GLY A N 1
ATOM 861 C CA . GLY A 1 115 ? -6.286 2.647 9.154 1.00 96.62 115 GLY A CA 1
ATOM 862 C C . GLY A 1 115 ? -6.153 1.904 10.484 1.00 96.62 115 GLY A C 1
ATOM 863 O O . GLY A 1 115 ? -7.135 1.748 11.203 1.00 96.62 115 GLY A O 1
ATOM 864 N N . LEU A 1 116 ? -4.928 1.529 10.861 1.00 96.44 116 LEU A N 1
ATOM 865 C CA . LEU A 1 116 ? -4.652 0.836 12.125 1.00 96.44 116 LEU A CA 1
ATOM 866 C C . LEU A 1 116 ? -4.963 1.706 13.353 1.00 96.44 116 LEU A C 1
ATOM 868 O O . LEU A 1 116 ? -5.412 1.195 14.373 1.00 96.44 116 LEU A O 1
ATOM 872 N N . GLY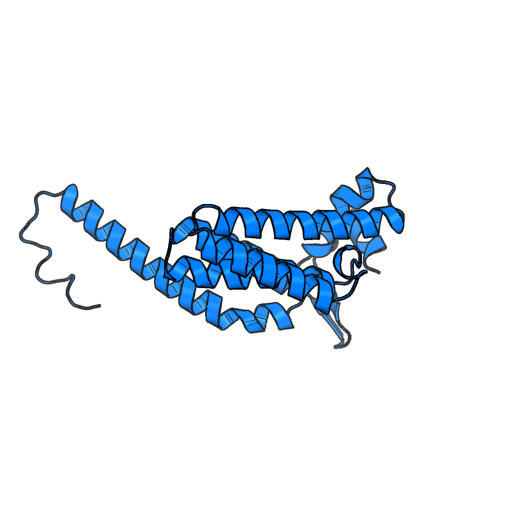 A 1 117 ? -4.740 3.021 13.272 1.00 94.94 117 GLY A N 1
ATOM 873 C CA . GLY A 1 117 ? -5.097 3.941 14.353 1.00 94.94 117 GLY A CA 1
ATOM 874 C C . GLY A 1 117 ? -6.608 4.145 14.479 1.00 94.94 117 GLY A C 1
ATOM 875 O O . GLY A 1 117 ? -7.160 4.115 15.579 1.00 94.94 117 GLY A O 1
ATOM 876 N N . LEU A 1 118 ? -7.307 4.333 13.356 1.00 94.06 118 LEU A N 1
ATOM 877 C CA . LEU A 1 118 ? -8.749 4.589 13.356 1.00 94.06 118 LEU A CA 1
ATOM 878 C C . LEU A 1 118 ? -9.585 3.347 13.661 1.00 94.06 118 LEU A C 1
ATOM 880 O O . LEU A 1 118 ? -10.671 3.494 14.228 1.00 94.06 118 LEU A O 1
ATOM 884 N N . SER A 1 119 ? -9.079 2.143 13.380 1.00 93.38 119 SER A N 1
ATOM 885 C CA . SER A 1 119 ? -9.755 0.896 13.756 1.00 93.38 119 SER A CA 1
ATOM 886 C C . SER A 1 119 ? -9.891 0.721 15.271 1.00 93.38 119 SER A C 1
ATOM 888 O O . SER A 1 119 ? -10.705 -0.071 15.730 1.00 93.38 119 SER A O 1
ATOM 890 N N . MET A 1 120 ? -9.133 1.479 16.073 1.00 87.81 120 MET A N 1
ATOM 891 C CA . MET A 1 120 ? -9.277 1.485 17.531 1.00 87.81 120 MET A CA 1
ATOM 892 C C . MET A 1 120 ? -10.492 2.290 18.023 1.00 87.81 120 MET A C 1
ATOM 894 O O . MET A 1 120 ? -10.879 2.150 19.179 1.00 87.81 120 MET A O 1
ATOM 898 N N . SER A 1 121 ? -11.073 3.160 17.188 1.00 82.31 121 SER A N 1
ATOM 899 C CA . SER A 1 121 ? -12.116 4.120 17.602 1.00 82.31 121 SER A CA 1
ATOM 900 C C . SER A 1 121 ? -13.381 4.117 16.738 1.00 82.31 121 SER A C 1
ATOM 902 O O . SER A 1 121 ? -14.393 4.686 17.143 1.00 82.31 121 SER A O 1
ATOM 904 N N . SER A 1 122 ? -13.347 3.500 15.558 1.00 64.81 122 SER A N 1
ATOM 905 C CA . SER A 1 122 ? -14.441 3.490 14.579 1.00 64.81 122 SER A CA 1
ATOM 906 C C . SER A 1 122 ? -14.491 2.157 13.834 1.00 64.81 122 SER A C 1
ATOM 908 O O . SER A 1 122 ? -13.486 1.456 13.866 1.00 64.81 122 SER A O 1
ATOM 910 N N . ASP A 1 123 ? -15.636 1.838 13.198 1.00 67.00 123 ASP A N 1
ATOM 911 C CA . ASP A 1 123 ? -15.927 0.656 12.347 1.00 67.00 123 ASP A CA 1
ATOM 912 C C . ASP A 1 123 ? -14.713 -0.270 12.146 1.00 67.00 123 ASP A C 1
ATOM 914 O O . ASP A 1 123 ? -13.915 -0.111 11.209 1.00 67.00 123 ASP A O 1
ATOM 918 N N . ALA A 1 124 ? -14.522 -1.146 13.137 1.00 78.06 124 ALA A N 1
ATOM 919 C CA . ALA A 1 124 ? -13.204 -1.675 13.465 1.00 78.06 124 ALA A CA 1
ATOM 920 C C . ALA A 1 124 ? -12.697 -2.614 12.365 1.00 78.06 124 ALA A C 1
ATOM 922 O O . ALA A 1 124 ? -11.576 -2.451 11.884 1.00 78.06 124 ALA A O 1
ATOM 923 N N . GLY A 1 125 ? -13.565 -3.500 11.864 1.00 87.00 125 GLY A N 1
ATOM 924 C CA . GLY A 1 125 ? -13.176 -4.566 10.942 1.00 87.00 125 GLY A CA 1
ATOM 925 C C . GLY A 1 125 ? -12.686 -4.069 9.580 1.00 87.00 125 GLY A C 1
ATOM 926 O O . GLY A 1 125 ? -11.572 -4.388 9.166 1.00 87.00 125 GLY A O 1
ATOM 927 N N . THR A 1 126 ? -13.485 -3.261 8.872 1.00 91.50 126 THR A N 1
ATOM 928 C CA . THR A 1 126 ? -13.116 -2.800 7.516 1.00 91.50 126 THR A CA 1
ATOM 929 C C . THR A 1 126 ? -11.908 -1.866 7.555 1.00 91.50 126 THR A C 1
ATOM 931 O O . THR A 1 126 ? -11.001 -1.973 6.727 1.00 91.50 126 THR A O 1
ATOM 934 N N . THR A 1 127 ? -11.877 -0.957 8.531 1.00 93.75 127 THR A N 1
ATOM 935 C CA . THR A 1 127 ? -10.784 0.007 8.701 1.00 93.75 127 THR A CA 1
ATOM 936 C C . THR A 1 127 ? -9.476 -0.706 9.049 1.00 93.75 127 THR A C 1
ATOM 938 O O . THR A 1 127 ? -8.435 -0.399 8.462 1.00 93.75 127 THR A O 1
ATOM 941 N N . PHE A 1 128 ? -9.541 -1.709 9.932 1.00 95.31 128 PHE A N 1
ATOM 942 C CA . PHE A 1 128 ? -8.408 -2.570 10.261 1.00 95.31 128 PHE A CA 1
ATOM 943 C C . PHE A 1 128 ? -7.924 -3.349 9.038 1.00 95.31 128 PHE A C 1
ATOM 945 O O . PHE A 1 128 ? -6.732 -3.326 8.743 1.00 95.31 128 PHE A O 1
ATOM 952 N N . ALA A 1 129 ? -8.829 -3.988 8.289 1.00 95.94 129 ALA A N 1
ATOM 953 C CA . ALA A 1 129 ? -8.476 -4.775 7.111 1.00 95.94 129 ALA A CA 1
ATOM 954 C C . ALA A 1 129 ? -7.767 -3.928 6.043 1.00 95.94 129 ALA A C 1
ATOM 956 O O . ALA A 1 129 ? -6.723 -4.331 5.531 1.00 95.94 129 ALA A O 1
ATOM 957 N N . LEU A 1 130 ? -8.281 -2.729 5.745 1.00 96.69 130 LEU A N 1
ATOM 958 C CA . LEU A 1 130 ? -7.624 -1.799 4.823 1.00 96.69 130 LEU A CA 1
ATOM 959 C C . LEU A 1 130 ? -6.256 -1.352 5.353 1.00 96.69 130 LEU A C 1
ATOM 961 O O . LEU A 1 130 ? -5.281 -1.370 4.604 1.00 96.69 130 LEU A O 1
ATOM 965 N N . GLY A 1 131 ? -6.160 -1.004 6.641 1.00 97.12 131 GLY A N 1
ATOM 966 C CA . GLY A 1 131 ? -4.889 -0.651 7.277 1.00 97.12 131 GLY A CA 1
ATOM 967 C C . GLY A 1 131 ? -3.854 -1.780 7.198 1.00 97.12 131 GLY A C 1
ATOM 968 O O . GLY A 1 131 ? -2.696 -1.538 6.859 1.00 97.12 131 GLY A O 1
ATOM 969 N N . LEU A 1 132 ? -4.283 -3.022 7.431 1.00 97.69 132 LEU A N 1
ATOM 970 C CA . LEU A 1 132 ? -3.451 -4.220 7.361 1.00 97.69 132 LEU A CA 1
ATOM 971 C C . LEU A 1 132 ? -2.982 -4.513 5.931 1.00 97.69 132 LEU A C 1
ATOM 973 O O . LEU A 1 132 ? -1.802 -4.790 5.722 1.00 97.69 132 LEU A O 1
ATOM 977 N N . VAL A 1 133 ? -3.870 -4.412 4.937 1.00 97.62 133 VAL A N 1
ATOM 978 C CA . VAL A 1 133 ? -3.501 -4.574 3.521 1.00 97.62 133 VAL A CA 1
ATOM 979 C C . VAL A 1 133 ? -2.445 -3.544 3.130 1.00 97.62 133 VAL A C 1
ATOM 981 O O . VAL A 1 133 ? -1.415 -3.911 2.565 1.00 97.62 133 VAL A O 1
ATOM 984 N N . MET A 1 134 ? -2.645 -2.270 3.480 1.00 97.81 134 MET A N 1
ATOM 985 C CA . MET A 1 134 ? -1.661 -1.230 3.175 1.00 97.81 134 MET A CA 1
ATOM 986 C C . MET A 1 134 ? -0.338 -1.455 3.916 1.00 97.81 134 MET A C 1
ATOM 988 O O . MET A 1 134 ? 0.719 -1.235 3.328 1.00 97.81 134 MET A O 1
ATOM 992 N N . TRP A 1 135 ? -0.366 -1.974 5.150 1.00 97.62 135 TRP A N 1
ATOM 993 C CA . TRP A 1 135 ? 0.846 -2.359 5.876 1.00 97.62 135 TRP A CA 1
ATOM 994 C C . TRP A 1 135 ? 1.625 -3.466 5.155 1.00 97.62 135 TRP A C 1
ATOM 996 O O . TRP A 1 135 ? 2.844 -3.363 5.029 1.00 97.62 135 TRP A O 1
ATOM 1006 N N . ILE A 1 136 ? 0.941 -4.488 4.627 1.00 97.06 136 ILE A N 1
ATOM 1007 C CA . ILE A 1 136 ? 1.568 -5.559 3.836 1.00 97.06 136 ILE A CA 1
ATOM 1008 C C . ILE A 1 136 ? 2.242 -4.981 2.584 1.00 97.06 136 ILE A C 1
ATOM 1010 O O . ILE A 1 136 ? 3.377 -5.350 2.276 1.00 97.06 136 ILE A O 1
ATOM 1014 N N . VAL A 1 137 ? 1.579 -4.054 1.882 1.00 96.25 137 VAL A N 1
ATOM 1015 C CA . VAL A 1 137 ? 2.168 -3.362 0.722 1.00 96.25 137 VAL A CA 1
ATOM 1016 C C . VAL A 1 137 ? 3.414 -2.575 1.135 1.00 96.25 137 VAL A C 1
ATOM 1018 O O . VAL A 1 137 ? 4.458 -2.701 0.495 1.00 96.25 137 VAL A O 1
ATOM 1021 N N . THR A 1 138 ? 3.345 -1.816 2.232 1.00 96.00 138 THR A N 1
ATOM 1022 C CA . THR A 1 138 ? 4.485 -1.072 2.782 1.00 96.00 138 THR A CA 1
ATOM 1023 C C . THR A 1 138 ? 5.648 -1.988 3.150 1.00 96.00 138 THR A C 1
ATOM 1025 O O . THR A 1 138 ? 6.780 -1.695 2.779 1.00 96.00 138 THR A O 1
ATOM 1028 N N . PHE A 1 139 ? 5.388 -3.093 3.853 1.00 96.00 139 PHE A N 1
ATOM 1029 C CA . PHE A 1 139 ? 6.414 -4.027 4.320 1.00 96.00 139 PHE A CA 1
ATOM 1030 C C . PHE A 1 139 ? 7.175 -4.665 3.153 1.00 96.00 139 PHE A C 1
ATOM 1032 O O . PHE A 1 139 ? 8.396 -4.808 3.215 1.00 96.00 139 PHE A O 1
ATOM 1039 N N . GLN A 1 140 ? 6.461 -4.998 2.074 1.00 95.06 140 GLN A N 1
ATOM 1040 C CA . GLN A 1 140 ? 7.059 -5.545 0.858 1.00 95.06 140 GLN A CA 1
ATOM 1041 C C . GLN A 1 140 ? 7.829 -4.494 0.048 1.00 95.06 140 GLN A C 1
ATOM 1043 O O . GLN A 1 140 ? 8.911 -4.768 -0.468 1.00 95.06 140 GLN A O 1
ATOM 1048 N N . ALA A 1 141 ? 7.315 -3.264 -0.039 1.00 93.56 141 ALA A N 1
ATOM 1049 C CA . ALA A 1 141 ? 8.007 -2.179 -0.731 1.00 93.56 141 ALA A CA 1
ATOM 1050 C C . ALA A 1 141 ? 9.292 -1.760 0.009 1.00 93.56 141 ALA A C 1
ATOM 1052 O O . ALA A 1 141 ? 10.341 -1.557 -0.608 1.00 93.56 141 ALA A O 1
ATOM 1053 N N . HIS A 1 142 ? 9.232 -1.653 1.338 1.00 94.12 142 HIS A N 1
ATOM 1054 C CA . HIS A 1 142 ? 10.370 -1.286 2.168 1.00 94.12 142 HIS A CA 1
ATOM 1055 C C . HIS A 1 142 ? 10.245 -1.852 3.595 1.00 94.12 142 HIS A C 1
ATOM 1057 O O . HIS A 1 142 ? 9.439 -1.401 4.407 1.00 94.12 142 HIS A O 1
ATOM 1063 N N . VAL A 1 143 ? 11.111 -2.800 3.962 1.00 94.56 143 VAL A N 1
ATOM 1064 C CA . VAL A 1 143 ? 11.008 -3.525 5.246 1.00 94.56 143 VAL A CA 1
ATOM 1065 C C . VAL A 1 143 ? 11.112 -2.583 6.433 1.00 94.56 143 VAL A C 1
ATOM 1067 O O . VAL A 1 143 ? 10.386 -2.737 7.408 1.00 94.56 143 VAL A O 1
ATOM 1070 N N . GLY A 1 144 ? 11.985 -1.575 6.351 1.00 93.06 144 GLY A N 1
ATOM 1071 C CA . GLY A 1 144 ? 12.191 -0.642 7.458 1.00 93.06 144 GLY A CA 1
ATOM 1072 C C . GLY A 1 144 ? 10.922 0.122 7.848 1.00 93.06 144 GLY A C 1
ATOM 1073 O O . GLY A 1 144 ? 10.670 0.323 9.033 1.00 93.06 144 GLY A O 1
ATOM 1074 N N . THR A 1 145 ? 10.090 0.504 6.875 1.00 92.62 145 THR A N 1
ATOM 1075 C CA . THR A 1 145 ? 8.841 1.236 7.144 1.00 92.62 145 THR A CA 1
ATOM 1076 C C . THR A 1 145 ? 7.741 0.285 7.602 1.00 92.62 145 THR A C 1
ATOM 1078 O O . THR A 1 145 ? 6.940 0.645 8.461 1.00 92.62 145 THR A O 1
ATOM 1081 N N . GLY A 1 146 ? 7.743 -0.955 7.107 1.00 93.88 146 GLY A N 1
ATOM 1082 C CA . GLY A 1 146 ? 6.872 -2.013 7.608 1.00 93.88 146 GLY A CA 1
ATOM 1083 C C . GLY A 1 146 ? 7.146 -2.364 9.075 1.00 93.88 146 GLY A C 1
ATOM 1084 O O . GLY A 1 146 ? 6.217 -2.407 9.880 1.00 93.88 146 GLY A O 1
ATOM 1085 N N . ILE A 1 147 ? 8.417 -2.546 9.453 1.00 96.25 147 ILE A N 1
ATOM 1086 C CA . ILE A 1 147 ? 8.823 -2.813 10.844 1.00 96.25 147 ILE A CA 1
ATOM 1087 C C . ILE A 1 147 ? 8.397 -1.668 11.767 1.00 96.25 147 ILE A C 1
ATOM 1089 O O . ILE A 1 147 ? 7.909 -1.928 12.865 1.00 96.25 147 ILE A O 1
ATOM 1093 N N . ALA A 1 148 ? 8.511 -0.413 11.322 1.00 96.38 148 ALA A N 1
ATOM 1094 C CA . ALA A 1 148 ? 8.103 0.744 12.117 1.00 96.38 148 ALA A CA 1
ATOM 1095 C C . ALA A 1 148 ? 6.612 0.716 12.519 1.00 96.38 148 ALA A C 1
ATOM 1097 O O . ALA A 1 148 ? 6.260 1.224 13.580 1.00 96.38 148 ALA A O 1
ATOM 1098 N N . LEU A 1 149 ? 5.745 0.091 11.712 1.00 96.94 149 LEU A N 1
ATOM 1099 C CA . LEU A 1 149 ? 4.312 -0.063 12.001 1.00 96.94 149 LEU A CA 1
ATOM 1100 C C . LEU A 1 149 ? 3.939 -1.392 12.665 1.00 96.94 149 LEU A C 1
ATOM 1102 O O . LEU A 1 149 ? 2.782 -1.568 13.046 1.00 96.94 149 LEU A O 1
ATOM 1106 N N . LEU A 1 150 ? 4.885 -2.318 12.837 1.00 97.19 150 LEU A N 1
ATOM 1107 C CA . LEU A 1 150 ? 4.607 -3.624 13.435 1.00 97.19 150 LEU A CA 1
ATOM 1108 C C . LEU A 1 150 ? 3.923 -3.517 14.815 1.00 97.19 150 LEU A C 1
ATOM 1110 O O . LEU A 1 150 ? 2.936 -4.225 15.023 1.00 97.19 150 LEU A O 1
ATOM 1114 N N . PRO A 1 151 ? 4.332 -2.617 15.738 1.00 96.81 151 PRO A N 1
ATOM 1115 C CA . PRO A 1 151 ? 3.625 -2.453 17.008 1.00 96.81 151 PRO A CA 1
ATOM 1116 C C . PRO A 1 151 ? 2.158 -2.039 16.827 1.00 96.81 151 PRO A C 1
ATOM 1118 O O . PRO A 1 151 ? 1.285 -2.571 17.509 1.00 96.81 151 PRO A O 1
ATOM 1121 N N . CYS A 1 152 ? 1.868 -1.139 15.881 1.00 95.75 152 CYS A N 1
ATOM 1122 C CA . CYS A 1 152 ? 0.504 -0.697 15.586 1.00 95.75 152 CYS A CA 1
ATOM 1123 C C . CYS A 1 152 ? -0.362 -1.853 15.077 1.00 95.75 152 CYS A C 1
ATOM 1125 O O . CYS A 1 152 ? -1.503 -1.985 15.507 1.00 95.75 152 CYS A O 1
ATOM 1127 N N . VAL A 1 153 ? 0.186 -2.717 14.215 1.00 97.12 153 VAL A N 1
ATOM 1128 C CA . VAL A 1 153 ? -0.510 -3.915 13.717 1.00 97.12 153 VAL A CA 1
ATOM 1129 C C . VAL A 1 153 ? -0.847 -4.868 14.856 1.00 97.12 153 VAL A C 1
ATOM 1131 O O . VAL A 1 153 ? -1.984 -5.322 14.955 1.00 97.12 153 VAL A O 1
ATOM 1134 N N . LEU A 1 154 ? 0.118 -5.150 15.736 1.00 97.06 154 LEU A N 1
ATOM 1135 C CA . LEU A 1 154 ? -0.082 -6.064 16.861 1.00 97.06 154 LEU A CA 1
ATOM 1136 C C . LEU A 1 154 ? -1.136 -5.535 17.841 1.00 97.06 154 LEU A C 1
ATOM 1138 O O . LEU A 1 154 ? -2.013 -6.286 18.265 1.00 97.06 154 LEU A O 1
ATOM 1142 N N . ILE A 1 155 ? -1.084 -4.241 18.166 1.00 95.56 155 ILE A N 1
ATOM 1143 C CA . ILE A 1 155 ? -2.039 -3.599 19.079 1.00 95.56 155 ILE A CA 1
ATOM 1144 C C . ILE A 1 155 ? -3.439 -3.557 18.457 1.00 95.56 155 ILE A C 1
ATOM 1146 O O . ILE A 1 155 ? -4.404 -3.970 19.100 1.00 95.56 155 ILE A O 1
ATOM 1150 N N . ALA A 1 156 ? -3.558 -3.098 17.208 1.00 94.94 156 ALA A N 1
ATOM 1151 C CA . ALA A 1 156 ? -4.842 -3.010 16.518 1.00 94.94 156 ALA A CA 1
ATOM 1152 C C . ALA A 1 156 ? -5.461 -4.399 16.290 1.00 94.94 156 ALA A C 1
ATOM 1154 O O . ALA A 1 156 ? -6.655 -4.575 16.515 1.00 94.94 156 ALA A O 1
ATOM 1155 N N . GLY A 1 157 ? -4.652 -5.402 15.936 1.00 93.94 157 GLY A N 1
ATOM 1156 C CA . GLY A 1 157 ? -5.106 -6.783 15.767 1.00 93.94 157 GLY A CA 1
ATOM 1157 C C . GLY A 1 157 ? -5.555 -7.423 17.081 1.00 93.94 157 GLY A C 1
ATOM 1158 O O . GLY A 1 157 ? -6.601 -8.065 17.128 1.00 93.94 157 GLY A O 1
ATOM 1159 N N . ALA A 1 158 ? -4.824 -7.198 18.178 1.00 93.25 158 ALA A N 1
ATOM 1160 C CA . ALA A 1 158 ? -5.253 -7.641 19.504 1.00 93.25 158 ALA A CA 1
ATOM 1161 C C . ALA A 1 158 ? -6.569 -6.974 19.936 1.00 93.25 158 ALA A C 1
ATOM 1163 O O . ALA A 1 158 ? -7.424 -7.635 20.524 1.00 93.25 158 ALA A O 1
ATOM 1164 N N . ASN A 1 159 ? -6.750 -5.687 19.624 1.00 91.88 159 ASN A N 1
ATOM 1165 C CA . ASN A 1 159 ? -8.007 -4.985 19.866 1.00 91.88 159 ASN A CA 1
ATOM 1166 C C . ASN A 1 159 ? -9.156 -5.580 19.037 1.00 91.88 159 ASN A C 1
ATOM 1168 O O . ASN A 1 159 ? -10.219 -5.835 19.592 1.00 91.88 159 ASN A O 1
ATOM 1172 N N . GLN A 1 160 ? -8.919 -5.882 17.757 1.00 90.19 160 GLN A N 1
ATOM 1173 C CA . GLN A 1 160 ? -9.923 -6.475 16.870 1.00 90.19 160 GLN A CA 1
ATOM 1174 C C . GLN A 1 160 ? -10.380 -7.859 17.353 1.00 90.19 160 GLN A C 1
ATOM 1176 O O . GLN A 1 160 ? -11.572 -8.129 17.443 1.00 90.19 160 GLN A O 1
ATOM 1181 N N . MET A 1 161 ? -9.446 -8.726 17.757 1.00 89.19 161 MET A N 1
ATOM 1182 C CA . MET A 1 161 ? -9.802 -10.046 18.295 1.00 89.19 161 MET A CA 1
ATOM 1183 C C . MET A 1 161 ? -10.655 -9.947 19.568 1.00 89.19 161 MET A C 1
ATOM 1185 O O . MET A 1 161 ? -11.528 -10.784 19.798 1.00 89.19 161 MET A O 1
ATOM 1189 N N . ARG A 1 162 ? -10.422 -8.921 20.398 1.00 88.31 162 ARG A N 1
ATOM 1190 C CA . ARG A 1 162 ? -11.231 -8.669 21.600 1.00 88.31 162 ARG A CA 1
ATOM 1191 C C . ARG A 1 162 ? -12.641 -8.204 21.247 1.00 88.31 162 ARG A C 1
ATOM 1193 O O . ARG A 1 162 ? -13.590 -8.684 21.864 1.00 88.31 162 ARG A O 1
ATOM 1200 N N . THR A 1 163 ? -12.787 -7.295 20.281 1.00 85.88 163 THR A N 1
ATOM 1201 C CA . THR A 1 163 ? -14.107 -6.806 19.856 1.00 85.88 163 THR A CA 1
ATOM 1202 C C . THR A 1 163 ? -14.926 -7.914 19.206 1.00 85.88 163 THR A C 1
ATOM 1204 O O . THR A 1 163 ? -16.073 -8.121 19.596 1.00 85.88 163 THR A O 1
ATOM 1207 N N . ASP A 1 164 ? -14.316 -8.698 18.317 1.00 85.75 164 ASP A N 1
ATOM 1208 C CA . ASP A 1 164 ? -14.996 -9.789 17.610 1.00 85.75 164 ASP A CA 1
ATOM 1209 C C . ASP A 1 164 ? -15.449 -10.889 18.586 1.00 85.75 164 ASP A C 1
ATOM 1211 O O . ASP A 1 164 ? -16.562 -11.410 18.487 1.00 85.75 164 ASP A O 1
ATOM 1215 N N . GLY A 1 165 ? -14.619 -11.209 19.588 1.00 82.56 165 GLY A N 1
ATOM 1216 C CA . GLY A 1 165 ? -14.976 -12.154 20.648 1.00 82.56 165 GLY A CA 1
ATOM 1217 C C . GLY A 1 165 ? -16.157 -11.683 21.504 1.00 82.56 165 GLY A C 1
ATOM 1218 O O . GLY A 1 165 ? -17.049 -12.473 21.822 1.00 82.56 165 GLY A O 1
ATOM 1219 N N . ALA A 1 166 ? -16.205 -10.392 21.845 1.00 80.81 166 ALA A N 1
ATOM 1220 C CA . ALA A 1 166 ? -17.316 -9.813 22.597 1.00 80.81 166 ALA A CA 1
ATOM 1221 C C . ALA A 1 166 ? -18.633 -9.844 21.798 1.00 80.81 166 ALA A C 1
ATOM 1223 O O . ALA A 1 166 ? -19.682 -10.200 22.343 1.00 80.81 166 ALA A O 1
ATOM 1224 N N . GLU A 1 167 ? -18.581 -9.528 20.502 1.00 83.38 167 GLU A N 1
ATOM 1225 C CA . GLU A 1 167 ? -19.742 -9.588 19.608 1.00 83.38 167 GLU A CA 1
ATOM 1226 C C . GLU A 1 167 ? -20.260 -11.022 19.429 1.00 83.38 167 GLU A C 1
ATOM 1228 O O . GLU A 1 167 ? -21.473 -11.257 19.498 1.00 83.38 167 GLU A O 1
ATOM 1233 N N . ALA A 1 168 ? -19.356 -11.996 19.285 1.00 82.44 168 ALA A N 1
ATOM 1234 C CA . ALA A 1 168 ? -19.707 -13.410 19.195 1.00 82.44 168 ALA A CA 1
ATOM 1235 C C . ALA A 1 168 ? -20.458 -13.891 20.451 1.00 82.44 168 ALA A C 1
ATOM 1237 O O . ALA A 1 168 ? -21.549 -14.456 20.332 1.00 82.44 168 ALA A O 1
ATOM 1238 N N . CYS A 1 169 ? -19.955 -13.591 21.655 1.00 76.31 169 CYS A N 1
ATOM 1239 C CA . CYS A 1 169 ? -20.636 -13.922 22.914 1.00 76.31 169 CYS A CA 1
ATOM 1240 C C . CYS A 1 169 ? -22.022 -13.263 23.026 1.00 76.31 169 CYS A C 1
ATOM 1242 O O . CYS A 1 169 ? -22.998 -13.917 23.403 1.00 76.31 169 CYS A O 1
ATOM 1244 N N . ALA A 1 170 ? -22.139 -11.986 22.646 1.00 79.50 170 ALA A N 1
ATOM 1245 C CA . ALA A 1 170 ? -23.409 -11.258 22.664 1.00 79.50 170 ALA A CA 1
ATOM 1246 C C . ALA A 1 170 ? -24.438 -11.801 21.652 1.00 79.50 170 ALA A C 1
ATOM 1248 O O . ALA A 1 170 ? -25.648 -11.645 21.845 1.00 79.50 170 ALA A O 1
ATOM 1249 N N . SER A 1 171 ? -23.986 -12.418 20.556 1.00 79.75 171 SER A N 1
ATOM 1250 C CA . SER A 1 171 ? -24.867 -13.082 19.587 1.00 79.75 171 SER A CA 1
ATOM 1251 C C . SER A 1 171 ? -25.415 -14.408 20.129 1.00 79.75 171 SER A C 1
ATOM 1253 O O . SER A 1 171 ? -26.620 -14.643 20.053 1.00 79.75 171 SER A O 1
ATOM 1255 N N . ILE A 1 172 ? -24.573 -15.220 20.779 1.00 76.69 172 ILE A N 1
ATOM 1256 C CA . ILE A 1 172 ? -24.966 -16.503 21.383 1.00 76.69 172 ILE A CA 1
ATOM 1257 C C . ILE A 1 172 ? -25.995 -16.280 22.499 1.00 76.69 172 ILE A C 1
ATOM 1259 O O . ILE A 1 172 ? -27.023 -16.958 22.530 1.00 76.69 172 ILE A O 1
ATOM 1263 N N . GLY A 1 173 ? -25.774 -15.280 23.361 1.00 70.19 173 GLY A N 1
ATOM 1264 C CA . GLY A 1 173 ? -26.706 -14.926 24.440 1.00 70.19 173 GLY A CA 1
ATOM 1265 C C . GLY A 1 173 ? -28.068 -14.398 23.970 1.00 70.19 173 GLY A C 1
ATOM 1266 O O . GLY A 1 173 ? -29.023 -14.424 24.737 1.00 70.19 173 GLY A O 1
ATOM 1267 N N . ARG A 1 174 ? -28.190 -13.941 22.715 1.00 66.81 174 ARG A N 1
ATOM 1268 C CA . ARG A 1 174 ? -29.480 -13.550 22.115 1.00 66.81 174 ARG A CA 1
ATOM 1269 C C . ARG A 1 174 ? -30.239 -14.720 21.493 1.00 66.81 174 ARG A C 1
ATOM 1271 O O . ARG A 1 174 ? -31.459 -14.648 21.390 1.00 66.81 174 ARG A O 1
ATOM 1278 N N . VAL A 1 175 ? -29.538 -15.767 21.055 1.00 68.56 175 VAL A N 1
ATOM 1279 C CA . VAL A 1 175 ? -30.147 -16.935 20.393 1.00 68.56 175 VAL A CA 1
ATOM 1280 C C . VAL A 1 175 ? -30.580 -17.990 21.412 1.00 68.56 175 VAL A C 1
ATOM 1282 O O . VAL A 1 175 ? -31.625 -18.615 21.246 1.00 68.56 175 VAL A O 1
ATOM 1285 N N . GLY A 1 176 ? -29.816 -18.175 22.488 1.00 56.72 176 GLY A N 1
ATOM 1286 C CA . GLY A 1 176 ? -30.238 -18.994 23.618 1.00 56.72 176 GLY A CA 1
ATOM 1287 C C . GLY A 1 176 ? -30.840 -18.111 24.701 1.00 56.72 176 GLY A C 1
ATOM 1288 O O . GLY A 1 176 ? -30.108 -17.331 25.296 1.00 56.72 176 GLY A O 1
ATOM 1289 N N . GLY A 1 177 ? -32.131 -18.262 25.012 1.00 52.44 177 GLY A N 1
ATOM 1290 C CA . GLY A 1 177 ? -32.770 -17.703 26.217 1.00 52.44 177 GLY A CA 1
ATOM 1291 C C . GLY A 1 177 ? -32.224 -18.318 27.517 1.00 52.44 177 GLY A C 1
ATOM 1292 O O . GLY A 1 177 ? -32.973 -18.844 28.331 1.00 52.44 177 GLY A O 1
ATOM 1293 N N . PHE A 1 178 ? -30.902 -18.320 27.675 1.00 53.03 178 PHE A N 1
ATOM 1294 C CA . PHE A 1 178 ? -30.126 -18.945 28.736 1.00 53.03 178 PHE A CA 1
ATOM 1295 C C . PHE A 1 178 ? -29.539 -17.842 29.629 1.00 53.03 178 PHE A C 1
ATOM 1297 O O . PHE A 1 178 ? -28.328 -17.665 29.740 1.00 53.03 178 PHE A O 1
ATOM 1304 N N . GLU A 1 179 ? -30.414 -17.086 30.299 1.00 53.75 179 GLU A N 1
ATOM 1305 C CA . GLU A 1 179 ? -30.031 -16.018 31.241 1.00 53.75 179 GLU A CA 1
ATOM 1306 C C . GLU A 1 179 ? -29.231 -16.521 32.465 1.00 53.75 179 GLU A C 1
ATOM 1308 O O . GLU A 1 179 ? -28.720 -15.718 33.239 1.00 53.75 179 GLU A O 1
ATOM 1313 N N . GLN A 1 180 ? -29.058 -17.836 32.649 1.00 52.34 180 GLN A N 1
ATOM 1314 C CA . GLN A 1 180 ? -28.436 -18.398 33.855 1.00 52.34 180 GLN A CA 1
ATOM 1315 C C . GLN A 1 180 ? -26.985 -18.884 33.704 1.00 52.34 180 GLN A C 1
ATOM 1317 O O . GLN A 1 180 ? -26.328 -19.088 34.721 1.00 52.34 180 GLN A O 1
ATOM 1322 N N . TRP A 1 181 ? -26.438 -19.044 32.490 1.00 47.75 181 TRP A N 1
ATOM 1323 C CA . TRP A 1 181 ? -25.094 -19.642 32.327 1.00 47.75 181 TRP A CA 1
ATOM 1324 C C . TRP A 1 181 ? -23.951 -18.625 32.167 1.00 47.75 181 TRP A C 1
ATOM 1326 O O . TRP A 1 181 ? -22.790 -18.947 32.413 1.00 47.75 181 TRP A O 1
ATOM 1336 N N . CYS A 1 182 ? -24.258 -17.372 31.817 1.00 48.09 182 CYS A N 1
ATOM 1337 C CA . CYS A 1 182 ? -23.234 -16.360 31.524 1.00 48.09 182 CYS A CA 1
ATOM 1338 C C . CYS A 1 182 ? -22.586 -15.719 32.770 1.00 48.09 182 CYS A C 1
ATOM 1340 O O . CYS A 1 182 ? -21.569 -15.040 32.643 1.00 48.09 182 CYS A O 1
ATOM 1342 N N . SER A 1 183 ? -23.124 -15.934 33.977 1.00 49.00 183 SER A N 1
ATOM 1343 C CA . SER A 1 183 ? -22.650 -15.239 35.187 1.00 49.00 183 SER A CA 1
ATOM 1344 C C . SER A 1 183 ? -21.339 -15.781 35.770 1.00 49.00 183 SER A C 1
ATOM 1346 O O . SER A 1 183 ? -20.728 -15.105 36.594 1.00 49.00 183 SER A O 1
ATOM 1348 N N . SER A 1 184 ? -20.870 -16.967 35.359 1.00 50.16 184 SER A N 1
ATOM 1349 C CA . SER A 1 184 ? -19.710 -17.606 36.007 1.00 50.16 184 SER A CA 1
ATOM 1350 C C . SER A 1 184 ? -18.444 -17.695 35.149 1.00 50.16 184 SER A C 1
ATOM 1352 O O . SER A 1 184 ? -17.348 -17.755 35.706 1.00 50.16 184 SER A O 1
ATOM 1354 N N . SER A 1 185 ? -18.549 -17.663 33.815 1.00 52.19 185 SER A N 1
ATOM 1355 C CA . SER A 1 185 ? -17.395 -17.913 32.930 1.00 52.19 185 SER A CA 1
ATOM 1356 C C . SER A 1 185 ? -16.928 -16.698 32.122 1.00 52.19 185 SER A C 1
ATOM 1358 O O . SER A 1 185 ? -15.774 -16.671 31.707 1.00 52.19 185 SER A O 1
ATOM 1360 N N . CYS A 1 186 ? -17.767 -15.671 31.933 1.00 47.19 186 CYS A N 1
ATOM 1361 C CA . CYS A 1 186 ? -17.430 -14.519 31.083 1.00 47.19 186 CYS A CA 1
ATOM 1362 C C . CYS A 1 186 ? -16.731 -13.359 31.826 1.00 47.19 186 CYS A C 1
ATOM 1364 O O . CYS A 1 186 ? -16.208 -12.454 31.186 1.00 47.19 186 CYS A O 1
ATOM 1366 N N . CYS A 1 187 ? -16.675 -13.380 33.164 1.00 40.75 187 CYS A N 1
ATOM 1367 C CA . CYS A 1 187 ? -16.071 -12.315 33.984 1.00 40.75 187 CYS A CA 1
ATOM 1368 C C . CYS A 1 187 ? -14.567 -12.492 34.282 1.00 40.75 187 CYS A C 1
ATOM 1370 O O . CYS A 1 187 ? -14.054 -11.870 35.210 1.00 40.75 187 CYS A O 1
ATOM 1372 N N . ARG A 1 188 ? -13.839 -13.331 33.536 1.00 41.41 188 ARG A N 1
ATOM 1373 C CA . ARG A 1 188 ? -12.371 -13.421 33.648 1.00 41.41 188 ARG A CA 1
ATOM 1374 C C . ARG A 1 188 ? -11.713 -13.229 32.286 1.00 41.41 188 ARG A C 1
ATOM 1376 O O . ARG A 1 188 ? -11.237 -14.191 31.693 1.00 41.41 188 ARG A O 1
ATOM 1383 N N . CYS A 1 189 ? -11.707 -11.993 31.805 1.00 38.41 189 CYS A N 1
ATOM 1384 C CA . CYS A 1 189 ? -10.781 -11.479 30.797 1.00 38.41 189 CYS A CA 1
ATOM 1385 C C . CYS A 1 189 ? -10.433 -10.039 31.171 1.00 38.41 189 CYS A C 1
ATOM 1387 O O . CYS A 1 189 ? -11.373 -9.301 31.540 1.00 38.41 189 CYS A O 1
#

Foldseek 3Di:
DLLVQLCCCPPPDHDQFAPDDPVGDTFHGHLLSPQLNVQCVVPPSDLQSQLVSLLVLLVVLVVLLCVLCVPPDPVVVVVLVVVVVVQCVVCDDSLSSDSQLQSSLRSLLSLLLSLLVCLLPDPNPVSLVSSVVSLVSNCRSPVVSSVVCVVSNVVSVVSVVVVVVVVVVVVVCVVDVCPPPCPPPVPPD

Secondary structure (DSSP, 8-state):
-HHHHHHHTTSSS---S-PBPTTSSBPSSSHHHHHHHHHHHHTTSSHHHHHHHHHHHHHHHHHHHHHHHTTS-HHHHHHHHHHHHHHHHHH-TTTTT---HHHHHHHHHHHHHHHHHHTTTSSHHHHHHHHHHHHHHHHHH-HHHHHHHHHHHHHHHHHHHHHHHHHHHHHHHHHS--TTTHHHHTT--

Sequence (189 aa):
MIQLRSLEVWSGDPPLEGAFSRFGWSHPGPVLFYALSVPLRLFGSDARALALSAALVNGVSLAVIAVIVRHQRTTLRCVVIVAASLLLIGLGRDAVTDPWNVSMAMLPFFAAALGLGLSMSSDAGTTFALGLVMWIVTFQAHVGTGIALLPCVLIAGANQMRTDGAEACASIGRVGGFEQWCSSSCCRC